Protein AF-A0A7S2LWC4-F1 (afdb_monomer_lite)

Sequence (339 aa):
HIEDRYPHASARRQMFLLQGAREAQAEMAQRGLHVHVQVDRQDMRAPLHCALAEHAALVVAEEPFCVPWVSGVEQLCRRPFRAPVWLVDCASVVPSALVPRGACHRAYAFEQATRQLHAERIAQPWEDVVLRCRDAPKFAGGELGESVDLAKTDLEALVREMEVDSAVPPVGHTVGGSSAGYARWKAWVSSGGIRGYAKRRNDALDAHGVSRMSAYLNAGMVSPMRVAREASAATGAGKAKFLSEFLTWRGLAYAYCFHFPMPGSGATLDQLPAWAKGTLCQHAGDQRTVIPRERLLAGQSGDKAWDGMQRYLVATGELHNNARMGWGKAVARWAASPQ

pLDDT: mean 92.88, std 6.29, range [63.38, 98.62]

InterPro domains:
  IPR006050 DNA photolyase, N-terminal [PS51645] (1-96)
  IPR014729 Rossmann-like alpha/beta/alpha sandwich fold [G3DSA:3.40.50.620] (1-90)
  IPR036134 Cryptochrome/DNA photolyase, FAD-binding domain-like superfamily [SSF48173] (162-334)
  IPR052219 DNA Photolyase Class-2 [PTHR10211] (4-339)

Foldseek 3Di:
DAAQDDPARAQALLQQLLLAVLQVCVVCVVLLHDDFAQDDFDPRDDPLVLVVQQVDQAAEDEDDLAPPSVVVVVVSVVDPHDHYYHYHHQLALQPLVQAPLVLLPDLVSRCVSCVVVCVVRLQDDDDDDRDPCSPPDDDPDDDSDHGDNSVPDDSSVSSVRGPGHHLQHHDPVQHHALVSLVVLQVVLVVVCLQQQLVVQLQDQVPPSNDSPNVSCSVSVRYGLSVSSNVLVVGDHDNSVVVNSCSNRVSSSSSSLSVSQPDDNVGDDCVSPDPVVVVVQVVCLPPDAQADDPVCQQCLNPVPPLLSVQNVCCSNHVDGRPNSCVVNVVVNCRHHNGPD

Radius of gyration: 21.85 Å; chains: 1; bounding box: 54×43×54 Å

Organism: NCBI:txid1333877

Secondary structure (DSSP, 8-state):
-B---STT-BHHHHHHHHHHHHHHHHHHHHTT------B--TT----HHHHHHHT-S-EEEE---STTHHHHHHHHHTSS--S-EEEE--S-SS-GGGS-GGGGG-HHHHHHHHHHHHHHHTTPPPPPPPPS-TTPPPP--S---PPP-TTTS-HHHHHHHS-SBTTS---TTS--SHHHHHHHHHHHHHTTHHHHHHHHTT-TT-TTSS---HHHHHTTSS-HHHHHHHHHH--STTHHHHHIIIIIIHHHHHHHHHHSPPPTT---GGGS-HHHHHHHHHTTTS------HHHHHTT-SS-HHHHHHHHHHHHHS---HHHHHHHHHHHTTTSSS--

Structure (mmCIF, N/CA/C/O backbone):
data_AF-A0A7S2LWC4-F1
#
_entry.id   AF-A0A7S2LWC4-F1
#
loop_
_atom_site.group_PDB
_atom_site.id
_atom_site.type_symbol
_atom_site.label_atom_id
_atom_site.label_alt_id
_atom_site.label_comp_id
_atom_site.label_asym_id
_atom_site.label_entity_id
_atom_site.label_seq_id
_atom_site.pdbx_PDB_ins_code
_atom_site.Cartn_x
_atom_site.Cartn_y
_atom_site.Cartn_z
_atom_site.occupancy
_atom_site.B_iso_or_equiv
_atom_site.auth_seq_id
_atom_site.auth_comp_id
_atom_site.auth_asym_id
_atom_site.auth_atom_id
_atom_site.pdbx_PDB_model_num
ATOM 1 N N . HIS A 1 1 ? -0.009 -4.596 -15.239 1.00 89.00 1 HIS A N 1
ATOM 2 C CA . HIS A 1 1 ? -1.455 -4.540 -15.527 1.00 89.00 1 HIS A CA 1
ATOM 3 C C . HIS A 1 1 ? -2.105 -3.680 -14.457 1.00 89.00 1 HIS A C 1
ATOM 5 O O . HIS A 1 1 ? -1.781 -3.854 -13.289 1.00 89.00 1 HIS A O 1
ATOM 11 N N . ILE A 1 2 ? -2.902 -2.692 -14.858 1.00 91.38 2 ILE A N 1
ATOM 12 C CA . ILE A 1 2 ? -3.648 -1.803 -13.967 1.00 91.38 2 ILE A CA 1
ATOM 13 C C . ILE A 1 2 ? -5.130 -2.060 -14.224 1.00 91.38 2 ILE A C 1
ATOM 15 O O . ILE A 1 2 ? -5.657 -1.649 -15.256 1.00 91.38 2 ILE A O 1
ATOM 19 N N . GLU A 1 3 ? -5.758 -2.781 -13.301 1.00 90.12 3 GLU A N 1
ATOM 20 C CA . GLU A 1 3 ? -7.176 -3.139 -13.358 1.00 90.12 3 GLU A CA 1
ATOM 21 C C . GLU A 1 3 ? -8.063 -1.979 -12.904 1.00 90.12 3 GLU A C 1
ATOM 23 O O . GLU A 1 3 ? -7.694 -1.226 -11.996 1.00 90.12 3 GLU A O 1
ATOM 28 N N . ASP A 1 4 ? -9.256 -1.862 -13.483 1.00 90.44 4 ASP A N 1
ATOM 29 C CA . ASP A 1 4 ? -10.263 -0.868 -13.100 1.00 90.44 4 ASP A CA 1
ATOM 30 C C . ASP A 1 4 ? -11.478 -1.465 -12.370 1.00 90.44 4 ASP A C 1
ATOM 32 O O . ASP A 1 4 ? -12.136 -0.754 -11.619 1.00 90.44 4 ASP A O 1
ATOM 36 N N . ARG A 1 5 ? -11.721 -2.778 -12.474 1.00 87.25 5 ARG A N 1
ATOM 37 C CA . ARG A 1 5 ? -12.869 -3.459 -11.849 1.00 87.25 5 ARG A CA 1
ATOM 38 C C . ARG A 1 5 ? -12.501 -4.216 -10.574 1.00 87.25 5 ARG A C 1
ATOM 40 O O . ARG A 1 5 ? -12.338 -5.432 -10.574 1.00 87.25 5 ARG A O 1
ATOM 47 N N . TYR A 1 6 ? -12.458 -3.506 -9.451 1.00 82.69 6 TYR A N 1
ATOM 48 C CA . TYR A 1 6 ? -12.411 -4.117 -8.117 1.00 82.69 6 TYR A CA 1
ATOM 49 C C . TYR A 1 6 ? -13.180 -3.256 -7.095 1.00 82.69 6 TYR A C 1
ATOM 51 O O . TYR A 1 6 ? -13.354 -2.059 -7.333 1.00 82.69 6 TYR A O 1
ATOM 59 N N . PRO A 1 7 ? -13.628 -3.806 -5.941 1.00 77.06 7 PRO A N 1
ATOM 60 C CA . PRO A 1 7 ? -14.621 -3.174 -5.049 1.00 77.06 7 PRO A CA 1
ATOM 61 C C . PRO A 1 7 ? -14.323 -1.749 -4.542 1.00 77.06 7 PRO A C 1
ATOM 63 O O . PRO A 1 7 ? -15.199 -1.102 -3.969 1.00 77.06 7 PRO A O 1
ATOM 66 N N . HIS A 1 8 ? -13.095 -1.255 -4.714 1.00 82.31 8 HIS A N 1
ATOM 67 C CA . HIS A 1 8 ? -12.625 0.045 -4.222 1.00 82.31 8 HIS A CA 1
ATOM 68 C C . HIS A 1 8 ? -11.833 0.826 -5.287 1.00 82.31 8 HIS A C 1
ATOM 70 O O . HIS A 1 8 ? -10.942 1.621 -4.962 1.00 82.31 8 HIS A O 1
ATOM 76 N N . ALA A 1 9 ? -12.095 0.565 -6.568 1.00 90.88 9 ALA A N 1
ATOM 77 C CA . ALA A 1 9 ? -11.471 1.293 -7.660 1.00 90.88 9 ALA A CA 1
ATOM 78 C C . ALA A 1 9 ? -12.008 2.727 -7.730 1.00 90.88 9 ALA A C 1
ATOM 80 O O . ALA A 1 9 ? -13.204 2.954 -7.874 1.00 90.88 9 ALA A O 1
ATOM 81 N N . SER A 1 10 ? -11.112 3.705 -7.595 1.00 95.75 10 SER A N 1
ATOM 82 C CA . SER A 1 10 ? -11.435 5.135 -7.621 1.00 95.75 10 SER A CA 1
ATOM 83 C C . SER A 1 10 ? -10.463 5.885 -8.514 1.00 95.75 10 SER A C 1
ATOM 85 O O . SER A 1 10 ? -9.294 5.497 -8.614 1.00 95.75 10 SER A O 1
ATOM 87 N N . ALA A 1 11 ? -10.910 7.007 -9.083 1.00 96.94 11 ALA A N 1
ATOM 88 C CA . ALA A 1 11 ? -10.062 7.885 -9.886 1.00 96.94 11 ALA A CA 1
ATOM 89 C C . ALA A 1 11 ? -8.796 8.306 -9.119 1.00 96.94 11 ALA A C 1
ATOM 91 O O . ALA A 1 11 ? -7.696 8.300 -9.672 1.00 96.94 11 ALA A O 1
ATOM 92 N N . ARG A 1 12 ? -8.922 8.571 -7.810 1.00 97.00 12 ARG A N 1
ATOM 93 C CA . ARG A 1 12 ? -7.785 8.841 -6.919 1.00 97.00 12 ARG A CA 1
ATOM 94 C C . ARG A 1 12 ? -6.733 7.744 -6.932 1.00 97.00 12 ARG A C 1
ATOM 96 O O . ARG A 1 12 ? -5.551 8.037 -7.109 1.00 97.00 12 ARG A O 1
ATOM 103 N N . ARG A 1 13 ? -7.149 6.497 -6.691 1.00 95.62 13 ARG A N 1
ATOM 104 C CA . ARG A 1 13 ? -6.216 5.370 -6.615 1.00 95.62 13 ARG A CA 1
ATOM 105 C C . ARG A 1 13 ? -5.587 5.101 -7.978 1.00 95.62 13 ARG A C 1
ATOM 107 O O . ARG A 1 13 ? -4.379 4.893 -8.027 1.00 95.62 13 ARG A O 1
ATOM 114 N N . GLN A 1 14 ? -6.367 5.161 -9.057 1.00 96.69 14 GLN A N 1
ATOM 115 C CA . GLN A 1 14 ? -5.839 4.903 -10.396 1.00 96.69 14 GLN A CA 1
ATOM 116 C C . GLN A 1 14 ? -4.840 5.955 -10.845 1.00 96.69 14 GLN A C 1
ATOM 118 O O . GLN A 1 14 ? -3.775 5.594 -11.330 1.00 96.69 14 GLN A O 1
ATOM 123 N N . MET A 1 15 ? -5.116 7.237 -10.599 1.00 97.94 15 MET A N 1
ATOM 124 C CA . MET A 1 15 ? -4.148 8.291 -10.892 1.00 97.94 15 MET A CA 1
ATOM 125 C C . MET A 1 15 ? -2.827 8.054 -10.149 1.00 97.94 15 MET A C 1
ATOM 127 O O . MET A 1 15 ? -1.761 8.091 -10.759 1.00 97.94 15 MET A O 1
ATOM 131 N N . PHE A 1 16 ? -2.888 7.743 -8.849 1.00 97.94 16 PHE A N 1
ATOM 132 C CA . PHE A 1 16 ? -1.694 7.463 -8.049 1.00 97.94 16 PHE A CA 1
ATOM 133 C C . PHE A 1 16 ? -0.904 6.258 -8.594 1.00 97.94 16 PHE A C 1
ATOM 135 O O . PHE A 1 16 ? 0.317 6.332 -8.726 1.00 97.94 16 PHE A O 1
ATOM 142 N N . LEU A 1 17 ? -1.583 5.167 -8.965 1.00 97.25 17 LEU A N 1
ATOM 143 C CA . LEU A 1 17 ? -0.941 3.987 -9.553 1.00 97.25 17 LEU A CA 1
ATOM 144 C C . LEU A 1 17 ? -0.354 4.250 -10.940 1.00 97.25 17 LEU A C 1
ATOM 146 O O . LEU A 1 17 ? 0.769 3.830 -11.198 1.00 97.25 17 LEU A O 1
ATOM 150 N N . LEU A 1 18 ? -1.068 4.961 -11.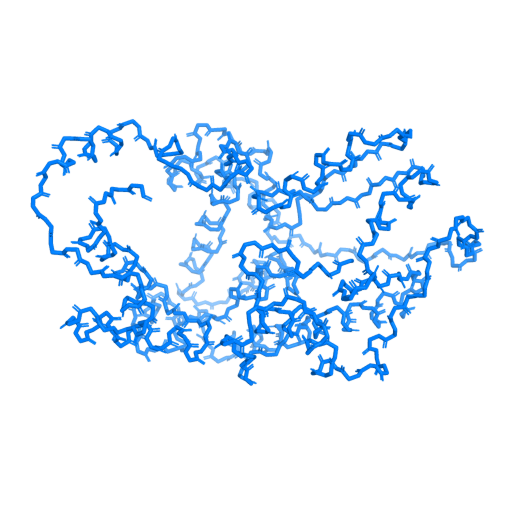814 1.00 98.06 18 LEU A N 1
ATOM 151 C CA . LEU A 1 18 ? -0.609 5.303 -13.161 1.00 98.06 18 LEU A CA 1
ATOM 152 C C . LEU A 1 18 ? 0.623 6.210 -13.133 1.00 98.06 18 LEU A C 1
ATOM 154 O O . LEU A 1 18 ? 1.554 6.003 -13.908 1.00 98.06 18 LEU A O 1
ATOM 158 N N . GLN A 1 19 ? 0.667 7.168 -12.204 1.00 98.31 19 GLN A N 1
ATOM 159 C CA . GLN A 1 19 ? 1.852 7.995 -11.966 1.00 98.31 19 GLN A CA 1
ATOM 160 C C . GLN A 1 19 ? 3.058 7.135 -11.562 1.00 98.31 19 GLN A C 1
ATOM 162 O O . GLN A 1 19 ? 4.139 7.291 -12.127 1.00 98.31 19 GLN A O 1
ATOM 167 N N . GLY A 1 20 ? 2.870 6.171 -10.652 1.00 98.06 20 GLY A N 1
ATOM 168 C CA . GLY A 1 20 ? 3.941 5.238 -10.286 1.00 98.06 20 GLY A CA 1
ATOM 169 C C . GLY A 1 20 ? 4.358 4.306 -11.418 1.00 98.06 20 GLY A C 1
ATOM 170 O O . GLY A 1 20 ? 5.548 4.109 -11.644 1.00 98.06 20 GLY A O 1
ATOM 171 N N . ALA A 1 21 ? 3.393 3.771 -12.163 1.00 97.75 21 ALA A N 1
ATOM 172 C CA . ALA A 1 21 ? 3.650 2.890 -13.292 1.00 97.75 21 ALA A CA 1
ATOM 173 C C . ALA A 1 21 ? 4.393 3.604 -14.428 1.00 97.75 21 ALA A C 1
ATOM 175 O O . ALA A 1 21 ? 5.224 2.983 -15.082 1.00 97.75 21 ALA A O 1
ATOM 176 N N . ARG A 1 22 ? 4.147 4.905 -14.637 1.00 98.00 22 ARG A N 1
ATOM 177 C CA . ARG A 1 22 ? 4.893 5.732 -15.595 1.00 98.00 22 ARG A CA 1
ATOM 178 C C . ARG A 1 22 ? 6.378 5.794 -15.241 1.00 98.00 22 ARG A C 1
ATOM 180 O O . ARG A 1 22 ? 7.212 5.576 -16.116 1.00 98.00 22 ARG A O 1
ATOM 187 N N . GLU A 1 23 ? 6.706 6.073 -13.978 1.00 97.12 23 GLU A N 1
ATOM 188 C CA . GLU A 1 23 ? 8.102 6.066 -13.517 1.00 97.12 23 GLU A CA 1
ATOM 189 C C . GLU A 1 23 ? 8.709 4.662 -13.641 1.00 97.12 23 GLU A C 1
ATOM 191 O O . GLU A 1 23 ? 9.780 4.509 -14.223 1.00 97.12 23 GLU A O 1
ATOM 196 N N . ALA A 1 24 ? 7.993 3.625 -13.193 1.00 96.12 24 ALA A N 1
ATOM 197 C CA . ALA A 1 24 ? 8.468 2.244 -13.264 1.00 96.12 24 ALA A CA 1
ATOM 198 C C . ALA A 1 24 ? 8.724 1.776 -14.709 1.00 96.12 24 ALA A C 1
ATOM 200 O O . ALA A 1 24 ? 9.745 1.143 -14.971 1.00 96.12 24 ALA A O 1
ATOM 201 N N . GLN A 1 25 ? 7.842 2.116 -15.658 1.00 96.38 25 GLN A N 1
ATOM 202 C CA . GLN A 1 25 ? 8.017 1.801 -17.080 1.00 96.38 25 GLN A CA 1
ATOM 203 C C . GLN A 1 25 ? 9.305 2.429 -17.623 1.00 96.38 25 GLN A C 1
ATOM 205 O O . GLN A 1 25 ? 10.083 1.747 -18.291 1.00 96.38 25 GLN A O 1
ATOM 210 N N . ALA A 1 26 ? 9.555 3.703 -17.308 1.00 95.19 26 ALA A N 1
ATOM 211 C CA . ALA A 1 26 ? 10.760 4.403 -17.737 1.00 95.19 26 ALA A CA 1
ATOM 212 C C . ALA A 1 26 ? 12.032 3.820 -17.094 1.00 95.19 26 ALA A C 1
ATOM 214 O O . ALA A 1 26 ? 13.005 3.555 -17.800 1.00 95.19 26 ALA A O 1
ATOM 215 N N . GLU A 1 27 ? 12.025 3.575 -15.780 1.00 93.75 27 GLU A N 1
ATOM 216 C CA . GLU A 1 27 ? 13.166 3.009 -15.049 1.00 93.75 27 GLU A CA 1
ATOM 217 C C . GLU A 1 27 ? 13.515 1.599 -15.542 1.00 93.75 27 GLU A C 1
ATOM 219 O O . GLU A 1 27 ? 14.677 1.296 -15.806 1.00 93.75 27 GLU A O 1
ATOM 224 N N . MET A 1 28 ? 12.520 0.731 -15.733 1.00 91.94 28 MET A N 1
ATOM 225 C CA . MET A 1 28 ? 12.737 -0.618 -16.255 1.00 91.94 28 MET A CA 1
ATOM 226 C C . MET A 1 28 ? 13.255 -0.597 -17.701 1.00 91.94 28 MET A C 1
ATOM 228 O O . MET A 1 28 ? 14.192 -1.334 -18.020 1.00 91.94 28 MET A O 1
ATOM 232 N N . ALA A 1 29 ? 12.723 0.281 -18.559 1.00 89.75 29 ALA A N 1
ATOM 233 C CA . ALA A 1 29 ? 13.203 0.437 -19.931 1.00 89.75 29 ALA A CA 1
ATOM 234 C C . ALA A 1 29 ? 14.668 0.911 -19.986 1.00 89.75 29 ALA A C 1
ATOM 236 O O . ALA A 1 29 ? 15.455 0.375 -20.765 1.00 89.75 29 ALA A O 1
ATOM 237 N N . GLN A 1 30 ? 15.076 1.845 -19.116 1.00 90.38 30 GLN A N 1
ATOM 238 C CA . GLN A 1 30 ? 16.478 2.281 -18.993 1.00 90.38 30 GLN A CA 1
ATOM 239 C C . GLN A 1 30 ? 17.422 1.144 -18.581 1.00 90.38 30 GLN A C 1
ATOM 241 O O . GLN A 1 30 ? 18.602 1.153 -18.930 1.00 90.38 30 GLN A O 1
ATOM 246 N N . ARG A 1 31 ? 16.905 0.143 -17.864 1.00 87.75 31 ARG A N 1
ATOM 247 C CA . ARG A 1 31 ? 17.654 -1.062 -17.484 1.00 87.75 31 ARG A CA 1
ATOM 248 C C . ARG A 1 31 ? 17.695 -2.113 -18.592 1.00 87.75 31 ARG A C 1
ATOM 250 O O . ARG A 1 31 ? 18.363 -3.124 -18.420 1.00 87.75 31 ARG A O 1
ATOM 257 N N . GLY A 1 32 ? 17.036 -1.875 -19.726 1.00 86.31 32 GLY A N 1
ATOM 258 C CA . GLY A 1 32 ? 16.947 -2.821 -20.838 1.00 86.31 32 GLY A CA 1
ATOM 259 C C . GLY A 1 32 ? 15.893 -3.911 -20.632 1.00 86.31 32 GLY A C 1
ATOM 260 O O . GLY A 1 32 ? 15.954 -4.937 -21.300 1.00 86.31 32 GLY A O 1
ATOM 261 N N . LEU A 1 33 ? 14.942 -3.718 -19.711 1.00 87.75 33 LEU A N 1
ATOM 262 C CA . LEU A 1 33 ? 13.809 -4.627 -19.542 1.00 87.75 33 LEU A CA 1
ATOM 263 C C . LEU A 1 33 ? 12.684 -4.260 -20.511 1.00 87.75 33 LEU A C 1
ATOM 265 O O . LEU A 1 33 ? 12.338 -3.090 -20.682 1.00 87.75 33 LEU A O 1
ATOM 269 N N . HIS A 1 34 ? 12.064 -5.278 -21.102 1.00 86.94 34 HIS A N 1
ATOM 270 C CA . HIS A 1 34 ? 10.825 -5.107 -21.849 1.00 86.94 34 HIS A CA 1
ATOM 271 C C . HIS A 1 34 ? 9.650 -5.026 -20.877 1.00 86.94 34 HIS A C 1
ATOM 273 O O . HIS A 1 34 ? 9.383 -5.970 -20.137 1.00 86.94 34 HIS A O 1
ATOM 279 N N . VAL A 1 35 ? 8.940 -3.899 -20.896 1.00 89.56 35 VAL A N 1
ATOM 280 C CA . VAL A 1 35 ? 7.764 -3.670 -20.055 1.00 89.56 35 VAL A CA 1
ATOM 281 C C . VAL A 1 35 ? 6.539 -3.593 -20.942 1.00 89.56 35 VAL A C 1
ATOM 283 O O . VAL A 1 35 ? 6.460 -2.727 -21.811 1.00 89.56 35 VAL A O 1
ATOM 286 N N . HIS A 1 36 ? 5.574 -4.471 -20.692 1.00 91.12 36 HIS A N 1
ATOM 287 C CA . HIS A 1 36 ? 4.254 -4.374 -21.293 1.00 91.12 36 HIS A CA 1
ATOM 288 C C . HIS A 1 36 ? 3.277 -3.797 -20.267 1.00 91.12 36 HIS A C 1
ATOM 290 O O . HIS A 1 36 ? 3.089 -4.354 -19.182 1.00 91.12 36 HIS A O 1
ATOM 296 N N . VAL A 1 37 ? 2.647 -2.675 -20.605 1.00 93.50 37 VAL A N 1
ATOM 297 C CA . VAL A 1 37 ? 1.671 -2.004 -19.747 1.00 93.50 37 VAL A CA 1
ATOM 298 C C . VAL A 1 37 ? 0.282 -2.160 -20.343 1.00 93.50 37 VAL A C 1
ATOM 300 O O . VAL A 1 37 ? -0.046 -1.554 -21.356 1.00 93.50 37 VAL A O 1
ATOM 303 N N . GLN A 1 38 ? -0.553 -2.921 -19.645 1.00 92.25 38 GLN A N 1
ATOM 304 C CA . GLN A 1 38 ? -1.993 -2.941 -19.862 1.00 92.25 38 GLN A CA 1
ATOM 305 C C . GLN A 1 38 ? -2.688 -2.072 -18.815 1.00 92.25 38 GLN A C 1
ATOM 307 O O . GLN A 1 38 ? -2.415 -2.215 -17.616 1.00 92.25 38 GLN A O 1
ATOM 312 N N . VAL A 1 39 ? -3.611 -1.231 -19.278 1.00 94.25 39 VAL A N 1
ATOM 313 C CA . VAL A 1 39 ? -4.544 -0.462 -18.450 1.00 94.25 39 VAL A CA 1
ATOM 314 C C . VAL A 1 39 ? -5.957 -0.808 -18.887 1.00 94.25 39 VAL A C 1
ATOM 316 O O . VAL A 1 39 ? -6.303 -0.591 -20.054 1.00 94.25 39 VAL A O 1
ATOM 319 N N . ASP A 1 40 ? -6.738 -1.346 -17.957 1.00 93.62 40 ASP A N 1
ATOM 320 C CA . ASP A 1 40 ? -8.116 -1.743 -18.212 1.00 93.62 40 ASP A CA 1
ATOM 321 C C . ASP A 1 40 ? -8.990 -0.525 -18.496 1.00 93.62 40 ASP A C 1
ATOM 323 O O . ASP A 1 40 ? -8.985 0.446 -17.742 1.00 93.62 40 ASP A O 1
ATOM 327 N N . ARG A 1 41 ? -9.711 -0.587 -19.617 1.00 92.12 41 ARG A N 1
ATOM 328 C CA . ARG A 1 41 ? -10.677 0.419 -20.079 1.00 92.12 41 ARG A CA 1
ATOM 329 C C . ARG A 1 41 ? -11.511 -0.160 -21.217 1.00 92.12 41 ARG A C 1
ATOM 331 O O . ARG A 1 41 ? -10.983 -0.940 -22.004 1.00 92.12 41 ARG A O 1
ATOM 338 N N . GLN A 1 42 ? -12.779 0.229 -21.331 1.00 87.50 42 GLN A N 1
ATOM 339 C CA . GLN A 1 42 ? -13.667 -0.152 -22.450 1.00 87.50 42 GLN A CA 1
ATOM 340 C C . GLN A 1 42 ? -13.660 -1.656 -22.799 1.00 87.50 42 GLN A C 1
ATOM 342 O O . GLN A 1 42 ? -14.247 -2.423 -22.054 1.00 87.50 42 GLN A O 1
ATOM 347 N N . ASP A 1 43 ? -13.002 -2.108 -23.867 1.00 85.69 43 ASP A N 1
ATOM 348 C CA . ASP A 1 43 ? -12.901 -3.540 -24.212 1.00 85.69 43 ASP A CA 1
ATOM 349 C C . ASP A 1 43 ? -11.500 -4.132 -23.939 1.00 85.69 43 ASP A C 1
ATOM 351 O O . ASP A 1 43 ? -11.261 -5.330 -24.085 1.00 85.69 43 ASP A O 1
ATOM 355 N N . MET A 1 44 ? -10.564 -3.316 -23.449 1.00 87.94 44 MET A N 1
ATOM 356 C CA . MET A 1 44 ? -9.160 -3.664 -23.208 1.00 87.94 44 MET A CA 1
ATOM 357 C C . MET A 1 44 ? -8.940 -4.282 -21.817 1.00 87.94 44 MET A C 1
ATOM 359 O O . MET A 1 44 ? -8.207 -3.722 -21.008 1.00 87.94 44 MET A O 1
ATOM 363 N N . ARG A 1 45 ? -9.590 -5.417 -21.515 1.00 88.50 45 ARG A N 1
ATOM 364 C CA . ARG A 1 45 ? -9.534 -6.076 -20.182 1.00 88.50 45 ARG A CA 1
ATOM 365 C C . ARG A 1 45 ? -9.116 -7.546 -20.187 1.00 88.50 45 ARG A C 1
ATOM 367 O O . ARG A 1 45 ? -9.298 -8.255 -19.199 1.00 88.50 45 ARG A O 1
ATOM 374 N N . ALA A 1 46 ? -8.585 -8.041 -21.301 1.00 84.69 46 ALA A N 1
ATOM 375 C CA . ALA A 1 46 ? -8.093 -9.414 -21.359 1.00 84.69 46 ALA A CA 1
ATOM 376 C C . ALA A 1 46 ? -6.968 -9.615 -20.320 1.00 84.69 46 ALA A C 1
ATOM 378 O O . ALA A 1 46 ? -6.111 -8.745 -20.202 1.00 84.69 46 ALA A O 1
ATOM 379 N N . PRO A 1 47 ? -6.927 -10.722 -19.556 1.00 82.62 47 PRO A N 1
ATOM 380 C CA . PRO A 1 47 ? -5.896 -10.945 -18.544 1.00 82.62 47 PRO A CA 1
ATOM 381 C C . PRO A 1 47 ? -4.569 -11.333 -19.212 1.00 82.62 47 PRO A C 1
ATOM 383 O O . PRO A 1 47 ? -4.166 -12.494 -19.212 1.00 82.62 47 PRO A O 1
ATOM 386 N N . LEU A 1 48 ? -3.879 -10.356 -19.800 1.00 84.81 48 LEU A N 1
ATOM 387 C CA . LEU A 1 48 ? -2.686 -10.555 -20.623 1.00 84.81 48 LEU A CA 1
ATOM 388 C C . LEU A 1 48 ? -1.577 -11.336 -19.915 1.00 84.81 48 LEU A C 1
ATOM 390 O O . LEU A 1 48 ? -0.866 -12.132 -20.525 1.00 84.81 48 LEU A O 1
ATOM 394 N N . HIS A 1 49 ? -1.445 -11.125 -18.608 1.00 86.50 49 HIS A N 1
ATOM 395 C CA . HIS A 1 49 ? -0.479 -11.832 -17.777 1.00 86.50 49 HIS A CA 1
ATOM 396 C C . HIS A 1 49 ? -0.685 -13.360 -17.809 1.00 86.50 49 HIS A C 1
ATOM 398 O O . HIS A 1 49 ? 0.291 -14.096 -17.693 1.00 86.50 49 HIS A O 1
ATOM 404 N N . CYS A 1 50 ? 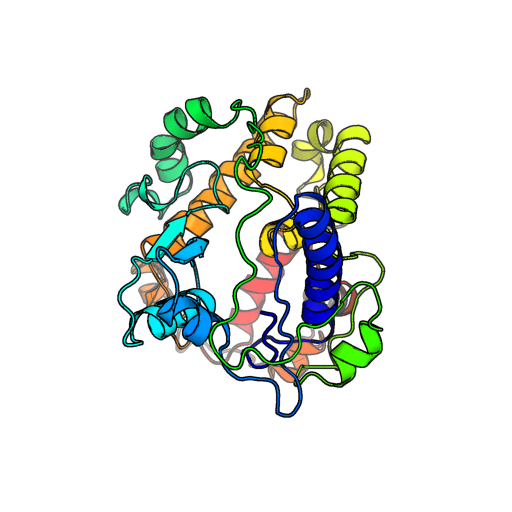-1.916 -13.846 -18.026 1.00 86.38 50 CYS A N 1
ATOM 405 C CA . CYS A 1 50 ? -2.196 -15.271 -18.218 1.00 86.38 50 CYS A CA 1
ATOM 406 C C . CYS A 1 50 ? -1.641 -15.777 -19.556 1.00 86.38 50 CYS A C 1
ATOM 408 O O . CYS A 1 50 ? -0.982 -16.810 -19.577 1.00 86.38 50 CYS A O 1
ATOM 410 N N . ALA A 1 51 ? -1.843 -15.033 -20.649 1.00 85.00 51 ALA A N 1
ATOM 411 C CA . ALA A 1 51 ? -1.295 -15.393 -21.960 1.00 85.00 51 ALA A CA 1
ATOM 412 C C . ALA A 1 51 ? 0.244 -15.393 -21.944 1.00 85.00 51 ALA A C 1
ATOM 414 O O . ALA A 1 51 ? 0.881 -16.303 -22.463 1.00 85.00 51 ALA A O 1
ATOM 415 N N . LEU A 1 52 ? 0.863 -14.417 -21.271 1.00 88.50 52 LEU A N 1
ATOM 416 C CA . LEU A 1 52 ? 2.316 -14.392 -21.074 1.00 88.50 52 LEU A CA 1
ATOM 417 C C . LEU A 1 52 ? 2.822 -15.612 -20.289 1.00 88.50 52 LEU A C 1
ATOM 419 O O . LEU A 1 52 ? 3.881 -16.151 -20.612 1.00 88.50 52 LEU A O 1
ATOM 423 N N . ALA A 1 53 ? 2.072 -16.067 -19.281 1.00 90.81 53 ALA A N 1
ATOM 424 C CA . ALA A 1 53 ? 2.449 -17.218 -18.463 1.00 90.81 53 ALA A CA 1
ATOM 425 C C . ALA A 1 53 ? 2.483 -18.541 -19.252 1.00 90.81 53 ALA A C 1
ATOM 427 O O . ALA A 1 53 ? 3.296 -19.409 -18.937 1.00 90.81 53 ALA A O 1
ATOM 428 N N . GLU A 1 54 ? 1.673 -18.684 -20.308 1.00 89.44 54 GLU A N 1
ATOM 429 C CA . GLU A 1 54 ? 1.681 -19.862 -21.195 1.00 89.44 54 GLU A CA 1
ATOM 430 C C . GLU A 1 54 ? 3.012 -20.045 -21.934 1.00 89.44 54 GLU A C 1
ATOM 432 O O . GLU A 1 54 ? 3.414 -21.171 -22.229 1.00 89.44 54 GLU A O 1
ATOM 437 N N . HIS A 1 55 ? 3.725 -18.946 -22.178 1.00 89.25 55 HIS A N 1
ATOM 438 C CA . HIS A 1 55 ? 5.018 -18.941 -22.859 1.00 89.25 55 HIS A CA 1
ATOM 439 C C . HIS A 1 55 ? 6.210 -18.741 -21.913 1.00 89.25 55 HIS A C 1
ATOM 441 O O . HIS A 1 55 ? 7.359 -18.709 -22.362 1.00 89.25 55 HIS A O 1
ATOM 447 N N . ALA A 1 56 ? 5.963 -18.580 -20.614 1.00 91.50 56 ALA A N 1
ATOM 448 C CA . ALA A 1 56 ? 7.009 -18.333 -19.637 1.00 91.50 56 ALA A CA 1
ATOM 449 C C . ALA A 1 56 ? 7.738 -19.631 -19.250 1.00 91.50 56 ALA A C 1
ATOM 451 O O . ALA A 1 56 ? 7.141 -20.698 -19.131 1.00 91.50 56 ALA A O 1
ATOM 452 N N . ALA A 1 57 ? 9.042 -19.534 -18.980 1.00 93.44 57 ALA A N 1
ATOM 453 C CA . ALA A 1 57 ? 9.789 -20.606 -18.310 1.00 93.44 57 ALA A CA 1
ATOM 454 C C . ALA A 1 57 ? 9.641 -20.548 -16.778 1.00 93.44 57 ALA A C 1
ATOM 456 O O . ALA A 1 57 ? 9.840 -21.548 -16.095 1.00 93.44 57 ALA A O 1
ATOM 457 N N . LEU A 1 58 ? 9.314 -19.369 -16.245 1.00 95.62 58 LEU A N 1
ATOM 458 C CA . LEU A 1 58 ? 9.095 -19.074 -14.833 1.00 95.62 58 LEU A CA 1
ATOM 459 C C . LEU A 1 58 ? 8.236 -17.811 -14.748 1.00 95.62 58 LEU A C 1
ATOM 461 O O . LEU A 1 58 ? 8.516 -16.830 -15.438 1.00 95.62 58 LEU A O 1
ATOM 465 N N . VAL A 1 59 ? 7.236 -17.819 -13.875 1.00 96.31 59 VAL A N 1
ATOM 466 C CA . VAL A 1 59 ? 6.499 -16.616 -13.486 1.00 96.31 59 VAL A CA 1
ATOM 467 C C . VAL A 1 59 ? 6.955 -16.213 -12.091 1.00 96.31 59 VAL A C 1
ATOM 469 O O . VAL A 1 59 ? 6.930 -17.027 -11.173 1.00 96.31 59 VAL A O 1
ATOM 472 N N . VAL A 1 60 ? 7.363 -14.957 -11.922 1.00 96.75 60 VAL A N 1
ATOM 473 C CA . VAL A 1 60 ? 7.677 -14.379 -10.610 1.00 96.75 60 VAL A CA 1
ATOM 474 C C . VAL A 1 60 ? 6.655 -13.292 -10.312 1.00 96.75 60 VAL A C 1
ATOM 476 O O . VAL A 1 60 ? 6.447 -12.404 -11.138 1.00 96.75 60 VAL A O 1
ATOM 479 N N . ALA A 1 61 ? 6.023 -13.363 -9.146 1.00 95.19 61 ALA A N 1
ATOM 480 C CA . ALA A 1 61 ? 5.074 -12.366 -8.669 1.00 95.19 61 ALA A CA 1
ATOM 481 C C . ALA A 1 61 ? 5.364 -12.001 -7.207 1.00 95.19 61 ALA A C 1
ATOM 483 O O . ALA A 1 61 ? 6.038 -12.738 -6.486 1.00 95.19 61 ALA A O 1
ATOM 484 N N . GLU A 1 62 ? 4.861 -10.850 -6.766 1.00 94.69 62 GLU A N 1
ATOM 485 C CA . GLU A 1 62 ? 4.898 -10.516 -5.342 1.00 94.69 62 GLU A CA 1
ATOM 486 C C . GLU A 1 62 ? 3.944 -11.415 -4.549 1.00 94.69 62 GLU A C 1
ATOM 488 O O . GLU A 1 62 ? 2.889 -11.810 -5.048 1.00 94.69 62 GLU A O 1
ATOM 493 N N . GLU A 1 63 ? 4.310 -11.715 -3.303 1.00 96.06 63 GLU A N 1
ATOM 494 C CA . GLU A 1 63 ? 3.461 -12.436 -2.355 1.00 96.06 63 GLU A CA 1
ATOM 495 C C . GLU A 1 63 ? 2.125 -11.690 -2.162 1.00 96.06 63 GLU A C 1
ATOM 497 O O . GLU A 1 63 ? 2.110 -10.549 -1.679 1.00 96.06 63 GLU A O 1
ATOM 502 N N . PRO A 1 64 ? 0.981 -12.295 -2.529 1.00 93.38 64 PRO A N 1
ATOM 503 C CA . PRO A 1 64 ? -0.308 -11.654 -2.373 1.00 93.38 64 PRO A CA 1
ATOM 504 C C . PRO A 1 64 ? -0.811 -11.849 -0.939 1.00 93.38 64 PRO A C 1
ATOM 506 O O . PRO A 1 64 ? -1.146 -12.949 -0.517 1.00 93.38 64 PRO A O 1
ATOM 509 N N . PHE A 1 65 ? -0.918 -10.768 -0.171 1.00 92.56 65 PHE A N 1
ATOM 510 C CA . PHE A 1 65 ? -1.339 -10.870 1.234 1.00 92.56 65 PHE A CA 1
ATOM 511 C C . PHE A 1 65 ? -2.849 -10.780 1.447 1.00 92.56 65 PHE A C 1
ATOM 513 O O . PHE A 1 65 ? -3.362 -11.245 2.458 1.00 92.56 65 PHE A O 1
ATOM 520 N N . CYS A 1 66 ? -3.586 -10.144 0.542 1.00 90.00 66 CYS A N 1
ATOM 521 C CA . CYS A 1 66 ? -5.020 -9.931 0.706 1.00 90.00 66 CYS A CA 1
ATOM 522 C C . CYS A 1 66 ? -5.759 -9.989 -0.627 1.00 90.00 66 CYS A C 1
ATOM 524 O O . CYS A 1 66 ? -5.157 -9.916 -1.700 1.00 90.00 66 CYS A O 1
ATOM 526 N N . VAL A 1 67 ? -7.083 -10.107 -0.558 1.00 87.75 67 VAL A N 1
ATOM 527 C CA . VAL A 1 67 ? -7.941 -9.972 -1.738 1.00 87.75 67 VAL A CA 1
ATOM 528 C C . VAL A 1 67 ? -7.964 -8.505 -2.203 1.00 87.75 67 VAL A C 1
ATOM 530 O O . VAL A 1 67 ? -7.895 -7.599 -1.366 1.00 87.75 67 VAL A O 1
ATOM 533 N N . PRO A 1 68 ? -8.031 -8.242 -3.520 1.00 86.88 68 PRO A N 1
ATOM 534 C CA . PRO A 1 68 ? -8.209 -9.216 -4.604 1.00 86.88 68 PRO A CA 1
ATOM 535 C C . PRO A 1 68 ? -6.916 -9.908 -5.076 1.00 86.88 68 PRO A C 1
ATOM 537 O O . PRO A 1 68 ? -6.997 -10.847 -5.859 1.00 86.88 68 PRO A O 1
ATOM 540 N N . TRP A 1 69 ? -5.734 -9.507 -4.597 1.00 88.94 69 TRP A N 1
ATOM 541 C CA . TRP A 1 69 ? -4.440 -9.985 -5.115 1.00 88.94 69 TRP A CA 1
ATOM 542 C C . TRP A 1 69 ? -4.243 -11.495 -4.958 1.00 88.94 69 TRP A C 1
ATOM 544 O O . TRP A 1 69 ? -3.765 -12.146 -5.884 1.00 88.94 69 TRP A O 1
ATOM 554 N N . VAL A 1 70 ? -4.675 -12.062 -3.823 1.00 90.38 70 VAL A N 1
ATOM 555 C CA . VAL A 1 70 ? -4.661 -13.523 -3.599 1.00 90.38 70 VAL A CA 1
ATOM 556 C C . VAL A 1 70 ? -5.490 -14.222 -4.670 1.00 90.38 70 VAL A C 1
ATOM 558 O O . VAL A 1 70 ? -5.019 -15.152 -5.319 1.00 90.38 70 VAL A O 1
ATOM 561 N N . SER A 1 71 ? -6.700 -13.719 -4.921 1.00 88.81 71 SER A N 1
ATOM 562 C CA . SER A 1 71 ? -7.591 -14.266 -5.941 1.00 88.81 71 SER A CA 1
ATOM 563 C C . SER A 1 71 ? -7.013 -14.133 -7.350 1.00 88.81 71 SER A C 1
ATOM 565 O O . SER A 1 71 ? -7.203 -15.043 -8.148 1.00 88.81 71 SER A O 1
ATOM 567 N N . GLY A 1 72 ? -6.281 -13.058 -7.654 1.00 89.19 72 GLY A N 1
ATOM 568 C CA . GLY A 1 72 ? -5.591 -12.893 -8.937 1.00 89.19 72 GLY A CA 1
ATOM 569 C C . GLY A 1 72 ? -4.534 -13.977 -9.178 1.00 89.19 72 GLY A C 1
ATOM 570 O O . GLY A 1 72 ? -4.532 -14.620 -10.227 1.00 89.19 72 GLY A O 1
ATOM 571 N N . VAL A 1 73 ? -3.688 -14.255 -8.180 1.00 91.88 73 VAL A N 1
ATOM 572 C CA . VAL A 1 73 ? -2.685 -15.331 -8.271 1.00 91.88 73 VAL A CA 1
ATOM 573 C C . VAL A 1 73 ? -3.344 -16.711 -8.333 1.00 91.88 73 VAL A C 1
ATOM 575 O O . VAL A 1 73 ? -2.942 -17.543 -9.142 1.00 91.88 73 VAL A O 1
ATOM 578 N N . GLU A 1 74 ? -4.395 -16.964 -7.548 1.00 90.94 74 GLU A N 1
ATOM 579 C CA . GLU A 1 74 ? -5.157 -18.217 -7.643 1.00 90.94 74 GLU A CA 1
ATOM 580 C C . GLU A 1 74 ? -5.787 -18.416 -9.028 1.00 90.94 74 GLU A C 1
ATOM 582 O O . GLU A 1 74 ? -5.776 -19.526 -9.561 1.00 90.94 74 GLU A O 1
ATOM 587 N N . GLN A 1 75 ? -6.349 -17.356 -9.615 1.00 90.31 75 GLN A N 1
ATOM 588 C CA . GLN A 1 75 ? -6.933 -17.395 -10.955 1.00 90.31 75 GLN A CA 1
ATOM 589 C C . GLN A 1 75 ? -5.880 -17.687 -12.016 1.00 90.31 75 GLN A C 1
ATOM 591 O O . GLN A 1 75 ? -6.149 -18.498 -12.903 1.00 90.31 75 GLN A O 1
ATOM 596 N N . LEU A 1 76 ? -4.695 -17.079 -11.905 1.00 92.12 76 LEU A N 1
ATOM 597 C CA . LEU A 1 76 ? -3.553 -17.411 -12.746 1.00 92.12 76 LEU A CA 1
ATOM 598 C C . LEU A 1 76 ? -3.230 -18.903 -12.611 1.00 92.12 76 LEU A C 1
ATOM 600 O O . LEU A 1 76 ? -3.331 -19.623 -13.594 1.00 92.12 76 LEU A O 1
ATOM 604 N N . CYS A 1 77 ? -2.954 -19.401 -11.404 1.00 92.56 77 CYS A N 1
ATOM 605 C CA . CYS A 1 77 ? -2.556 -20.796 -11.163 1.00 92.56 77 CYS A CA 1
ATOM 606 C C . CYS A 1 77 ? -3.596 -21.854 -11.585 1.00 92.56 77 CYS A C 1
ATOM 608 O O . CYS A 1 77 ? -3.248 -23.024 -11.726 1.00 92.56 77 CYS A O 1
ATOM 610 N N . ARG A 1 78 ? -4.868 -21.482 -11.788 1.00 92.56 78 ARG A N 1
ATOM 611 C CA . ARG A 1 78 ? -5.910 -22.377 -12.332 1.00 92.56 78 ARG A CA 1
ATOM 612 C C . ARG A 1 78 ? -5.856 -22.523 -13.859 1.00 92.56 78 ARG A C 1
ATOM 614 O O . ARG A 1 78 ? -6.554 -23.378 -14.403 1.00 92.56 78 ARG A O 1
ATOM 621 N N . ARG A 1 79 ? -5.085 -21.691 -14.565 1.00 90.38 79 ARG A N 1
ATOM 622 C CA . ARG A 1 79 ? -4.937 -21.738 -16.029 1.00 90.38 79 ARG A CA 1
ATOM 623 C C . ARG A 1 79 ? -4.022 -22.894 -16.460 1.00 90.38 79 ARG A C 1
ATOM 625 O O . ARG A 1 79 ? -3.107 -23.258 -15.724 1.00 90.38 79 ARG A O 1
ATOM 632 N N . PRO A 1 80 ? -4.223 -23.460 -17.662 1.00 89.50 80 PRO A N 1
ATOM 633 C CA . PRO A 1 80 ? -3.423 -24.578 -18.152 1.00 89.50 80 PRO A CA 1
ATOM 634 C C . PRO A 1 80 ? -2.073 -24.109 -18.731 1.00 89.50 80 PRO A C 1
ATOM 636 O O . PRO A 1 80 ? -1.878 -24.123 -19.942 1.00 89.50 80 PRO A O 1
ATOM 639 N N . PHE A 1 81 ? -1.117 -23.727 -17.879 1.00 92.56 81 PHE A N 1
ATOM 640 C CA . PHE A 1 81 ? 0.280 -23.488 -18.278 1.00 92.56 81 PHE A CA 1
ATOM 641 C C . PHE A 1 81 ? 1.261 -24.312 -17.433 1.00 92.56 81 PHE A C 1
ATOM 643 O O . PHE A 1 81 ? 0.910 -24.832 -16.376 1.00 92.56 81 PHE A O 1
ATOM 650 N N . ARG A 1 82 ? 2.494 -24.490 -17.928 1.00 92.06 82 ARG A N 1
ATOM 651 C CA . ARG A 1 82 ? 3.505 -25.369 -17.301 1.00 92.06 82 ARG A CA 1
ATOM 652 C C . ARG A 1 82 ? 4.509 -24.644 -16.406 1.00 92.06 82 ARG A C 1
ATOM 654 O O . ARG A 1 82 ? 5.179 -25.301 -15.613 1.00 92.06 82 ARG A O 1
ATOM 661 N N . ALA A 1 83 ? 4.667 -23.335 -16.575 1.00 95.50 83 ALA A N 1
ATOM 662 C CA . ALA A 1 83 ? 5.671 -22.561 -15.857 1.00 95.50 83 ALA A CA 1
ATOM 663 C C . ALA A 1 83 ? 5.448 -22.640 -14.333 1.00 95.50 83 ALA A C 1
ATOM 665 O O . ALA A 1 83 ? 4.315 -22.472 -13.879 1.00 95.50 83 ALA A O 1
ATOM 666 N N . PRO A 1 84 ? 6.496 -22.850 -13.518 1.00 96.44 84 PRO A N 1
ATOM 667 C CA . PRO A 1 84 ? 6.384 -22.643 -12.083 1.00 96.44 84 PRO A CA 1
ATOM 668 C C . PRO A 1 84 ? 6.053 -21.176 -11.781 1.00 96.44 84 PRO A C 1
ATOM 670 O O . PRO A 1 84 ? 6.488 -20.267 -12.493 1.00 96.44 84 PRO A O 1
ATOM 673 N N . VAL A 1 85 ? 5.314 -20.955 -10.695 1.00 97.19 85 VAL A N 1
ATOM 674 C CA . VAL A 1 85 ? 5.019 -19.622 -10.156 1.00 97.19 85 VAL A CA 1
ATOM 675 C C . VAL A 1 85 ? 5.773 -19.459 -8.841 1.00 97.19 85 VAL A C 1
ATOM 677 O O . VAL A 1 85 ? 5.571 -20.238 -7.911 1.00 97.19 85 VAL A O 1
ATOM 680 N N . TRP A 1 86 ? 6.663 -18.472 -8.766 1.00 97.69 86 TRP A N 1
ATOM 681 C CA . TRP A 1 86 ? 7.389 -18.109 -7.551 1.00 97.69 86 TRP A CA 1
ATOM 682 C C . TRP A 1 86 ? 6.819 -16.821 -6.972 1.00 97.69 86 TRP A C 1
ATOM 684 O O . TRP A 1 86 ? 6.771 -15.794 -7.650 1.00 97.69 86 TRP A O 1
ATOM 694 N N . LEU A 1 87 ? 6.411 -16.891 -5.709 1.00 97.25 87 LEU A N 1
ATOM 695 C CA . LEU A 1 87 ? 5.941 -15.745 -4.943 1.00 97.25 87 LEU A CA 1
ATOM 696 C C . LEU A 1 87 ? 7.072 -15.224 -4.059 1.00 97.25 87 LEU A C 1
ATOM 698 O O . LEU A 1 87 ? 7.792 -16.005 -3.432 1.00 97.25 87 LEU A O 1
ATOM 702 N N . VAL A 1 88 ? 7.256 -13.905 -4.051 1.00 97.12 88 VAL A N 1
ATOM 703 C CA . VAL A 1 88 ? 8.345 -13.241 -3.326 1.00 97.12 88 VAL A CA 1
ATOM 704 C C . VAL A 1 88 ? 7.778 -12.152 -2.420 1.00 97.12 88 VAL A C 1
ATOM 706 O O . VAL A 1 88 ? 7.099 -11.235 -2.880 1.00 97.12 88 VAL A O 1
ATOM 709 N N . ASP A 1 89 ? 8.079 -12.220 -1.122 1.00 96.94 89 ASP A N 1
ATOM 710 C CA . ASP A 1 89 ? 7.709 -11.167 -0.171 1.00 96.94 89 ASP A CA 1
ATOM 711 C C . ASP A 1 89 ? 8.604 -9.932 -0.366 1.00 96.94 89 ASP A C 1
ATOM 713 O O . ASP A 1 89 ? 9.725 -9.858 0.140 1.00 96.94 89 ASP A O 1
ATOM 717 N N . CYS A 1 90 ? 8.083 -8.952 -1.103 1.00 95.12 90 CYS A N 1
ATOM 718 C CA . CYS A 1 90 ? 8.703 -7.641 -1.303 1.00 95.12 90 CYS A CA 1
ATOM 719 C C . CYS A 1 90 ? 8.193 -6.580 -0.308 1.00 95.12 90 CYS A C 1
ATOM 721 O O . CYS A 1 90 ? 8.683 -5.446 -0.283 1.00 95.12 90 CYS A O 1
ATOM 723 N N . ALA A 1 91 ? 7.198 -6.922 0.516 1.00 95.31 91 ALA A N 1
ATOM 724 C CA . ALA A 1 91 ? 6.489 -5.980 1.376 1.00 95.31 91 ALA A CA 1
ATOM 725 C C . ALA A 1 91 ? 7.038 -5.939 2.813 1.00 95.31 91 ALA A C 1
ATOM 727 O O . ALA A 1 91 ? 6.796 -4.954 3.533 1.00 95.31 91 ALA A O 1
ATOM 728 N N . SER A 1 92 ? 7.782 -6.972 3.214 1.00 95.56 92 SER A N 1
ATOM 729 C CA . SER A 1 92 ? 8.238 -7.201 4.585 1.00 95.56 92 SER A CA 1
ATOM 730 C C . SER A 1 92 ? 9.762 -7.309 4.675 1.00 95.56 92 SER A C 1
ATOM 732 O O . SER A 1 92 ? 10.419 -7.902 3.828 1.00 95.56 92 SER A O 1
ATOM 734 N N . VAL A 1 93 ? 10.348 -6.758 5.746 1.00 96.75 93 VAL A N 1
ATOM 735 C CA . VAL A 1 93 ? 11.788 -6.937 6.034 1.00 96.75 93 VAL A CA 1
ATOM 736 C C . VAL A 1 93 ? 12.082 -8.376 6.455 1.00 96.75 93 VAL A C 1
ATOM 738 O O . VAL A 1 93 ? 13.113 -8.933 6.095 1.00 96.75 93 VAL A O 1
ATOM 741 N N . VAL A 1 94 ? 11.174 -8.977 7.223 1.00 97.69 94 VAL A N 1
ATOM 742 C CA . VAL A 1 94 ? 11.180 -10.403 7.544 1.00 97.69 94 VAL A CA 1
ATOM 743 C C . VAL A 1 94 ? 10.063 -11.044 6.728 1.00 97.69 94 VAL A C 1
ATOM 745 O O . VAL A 1 94 ? 8.913 -10.664 6.950 1.00 97.69 94 VAL A O 1
ATOM 748 N N . PRO A 1 95 ? 10.373 -11.978 5.808 1.00 97.31 95 PRO A N 1
ATOM 749 C CA . PRO A 1 95 ? 9.357 -12.667 5.029 1.00 97.31 95 PRO A CA 1
ATOM 750 C C . PRO A 1 95 ? 8.284 -13.282 5.923 1.00 97.31 95 PRO A C 1
ATOM 752 O O . PRO A 1 95 ? 8.604 -13.983 6.887 1.00 97.31 95 PRO A O 1
ATOM 755 N N . SER A 1 96 ? 7.019 -13.041 5.589 1.00 97.38 96 SER A N 1
ATOM 756 C CA . SER A 1 96 ? 5.879 -13.468 6.410 1.00 97.38 96 SER A CA 1
ATOM 757 C C . SER A 1 96 ? 5.839 -14.981 6.633 1.00 97.38 96 SER A C 1
ATOM 759 O O . SER A 1 96 ? 5.494 -15.426 7.723 1.00 97.38 96 SER A O 1
ATOM 761 N N . ALA A 1 97 ? 6.308 -15.767 5.659 1.00 97.31 97 ALA A N 1
ATOM 762 C CA . ALA A 1 97 ? 6.429 -17.221 5.759 1.00 97.31 97 ALA A CA 1
ATOM 763 C C . ALA A 1 97 ? 7.391 -17.714 6.859 1.00 97.31 97 ALA A C 1
ATOM 765 O O . ALA A 1 97 ? 7.279 -18.856 7.299 1.00 97.31 97 ALA A O 1
ATOM 766 N N . LEU A 1 98 ? 8.336 -16.879 7.312 1.00 98.00 98 LEU A N 1
ATOM 767 C CA . LEU A 1 98 ? 9.266 -17.216 8.399 1.00 98.00 98 LEU A CA 1
ATOM 768 C C . LEU A 1 98 ? 8.697 -16.904 9.789 1.00 98.00 98 LEU A C 1
ATOM 770 O O . LEU A 1 98 ? 9.307 -17.257 10.799 1.00 98.00 98 LEU A O 1
ATOM 774 N N . VAL A 1 99 ? 7.559 -16.215 9.865 1.00 98.19 99 VAL A N 1
ATOM 775 C CA . VAL A 1 99 ? 6.937 -15.854 11.136 1.00 98.19 99 VAL A CA 1
ATOM 776 C C . VAL A 1 99 ? 6.102 -17.041 11.625 1.00 98.19 99 VAL A C 1
ATOM 778 O O . VAL A 1 99 ? 5.296 -17.581 10.879 1.00 98.19 99 VAL A O 1
ATOM 781 N N . PRO A 1 100 ? 6.232 -17.489 12.883 1.00 97.81 100 PRO A N 1
ATOM 782 C CA . PRO A 1 100 ? 5.355 -18.528 13.402 1.00 97.81 100 PRO A CA 1
ATOM 783 C C . PRO A 1 100 ? 3.897 -18.053 13.428 1.00 97.81 100 PRO A C 1
ATOM 785 O O . PRO A 1 100 ? 3.590 -17.005 14.003 1.00 97.81 100 PRO A O 1
ATOM 788 N N . ARG A 1 101 ? 2.971 -18.869 12.912 1.00 96.38 101 ARG A N 1
ATOM 789 C CA . ARG A 1 101 ? 1.524 -18.574 12.910 1.00 96.38 101 ARG A CA 1
ATOM 790 C C . ARG A 1 101 ? 0.996 -18.109 14.275 1.00 96.38 101 ARG A C 1
ATOM 792 O O . ARG A 1 101 ? 0.252 -17.137 14.353 1.00 96.38 101 ARG A O 1
ATOM 799 N N . GLY A 1 102 ? 1.427 -18.750 15.366 1.00 95.88 102 GLY A N 1
ATOM 800 C CA . GLY A 1 102 ? 1.023 -18.390 16.735 1.00 95.88 102 GLY A CA 1
ATOM 801 C C . GLY A 1 102 ? 1.536 -17.027 17.229 1.00 95.88 102 GLY A C 1
ATOM 802 O O . GLY A 1 102 ? 0.956 -16.449 18.148 1.00 95.88 102 GLY A O 1
ATOM 803 N N . ALA A 1 103 ? 2.587 -16.479 16.612 1.00 97.31 103 ALA A N 1
ATOM 804 C CA . ALA A 1 103 ? 3.136 -15.165 16.946 1.00 97.31 103 ALA A CA 1
ATOM 805 C C . ALA A 1 103 ? 2.344 -14.007 16.312 1.00 97.31 103 ALA A C 1
ATOM 807 O O . ALA A 1 103 ? 2.486 -12.860 16.730 1.00 97.31 103 ALA A O 1
ATOM 808 N N . CYS A 1 104 ? 1.461 -14.296 15.352 1.00 96.00 104 CYS A N 1
ATOM 809 C CA . CYS A 1 104 ? 0.767 -13.287 14.550 1.00 96.00 104 CYS A CA 1
ATOM 810 C C . CYS A 1 104 ? -0.471 -12.674 15.231 1.00 96.00 104 CYS A C 1
ATOM 812 O O . CYS A 1 104 ? -1.151 -11.840 14.644 1.00 96.00 104 CYS A O 1
ATOM 814 N N . HIS A 1 105 ? -0.783 -13.057 16.473 1.00 92.12 105 HIS A N 1
ATOM 815 C CA . HIS A 1 105 ? -1.934 -12.514 17.207 1.00 92.12 105 HIS A CA 1
ATOM 816 C C . HIS A 1 105 ? -1.589 -11.344 18.136 1.00 92.12 105 HIS A C 1
ATOM 818 O O . HIS A 1 105 ? -2.487 -10.623 18.571 1.00 92.12 105 HIS A O 1
ATOM 824 N N . ARG A 1 106 ? -0.314 -11.174 18.512 1.00 94.06 106 ARG A N 1
ATOM 825 C CA . ARG A 1 106 ? 0.111 -10.179 19.509 1.00 94.06 106 ARG A CA 1
ATOM 826 C C . ARG A 1 106 ? 1.456 -9.577 19.129 1.00 94.06 106 ARG A C 1
ATOM 828 O O . ARG A 1 106 ? 2.403 -10.318 18.887 1.00 94.06 106 ARG A O 1
ATOM 835 N N . ALA A 1 107 ? 1.561 -8.250 19.206 1.00 95.38 107 ALA A N 1
ATOM 836 C CA . ALA A 1 107 ? 2.789 -7.515 18.895 1.00 95.38 107 ALA A CA 1
ATOM 837 C C . ALA A 1 107 ? 4.011 -8.048 19.658 1.00 95.38 107 ALA A C 1
ATOM 839 O O . ALA A 1 107 ? 5.027 -8.335 19.045 1.00 95.38 107 ALA A O 1
ATOM 840 N N . TYR A 1 108 ? 3.888 -8.289 20.967 1.00 96.38 108 TYR A N 1
ATOM 841 C CA . TYR A 1 108 ? 4.987 -8.836 21.771 1.00 96.38 108 TYR A CA 1
ATOM 842 C C . TYR A 1 108 ? 5.494 -10.200 21.269 1.00 96.38 108 TYR A C 1
ATOM 844 O O . TYR A 1 108 ? 6.699 -10.419 21.181 1.00 96.38 108 TYR A O 1
ATOM 852 N N . ALA A 1 109 ? 4.583 -11.111 20.909 1.00 97.56 109 ALA A N 1
ATOM 853 C CA . ALA A 1 109 ? 4.959 -12.432 20.406 1.00 97.56 109 ALA A CA 1
ATOM 854 C C . ALA A 1 109 ? 5.650 -12.326 19.037 1.00 97.56 109 ALA A C 1
ATOM 856 O O . ALA A 1 109 ? 6.657 -12.990 18.797 1.00 97.56 109 ALA A O 1
ATOM 857 N N . PHE A 1 110 ? 5.151 -11.442 18.170 1.00 98.19 110 PHE A N 1
ATOM 858 C CA . PHE A 1 110 ? 5.781 -11.127 16.891 1.00 98.19 110 PHE A CA 1
ATOM 859 C C . PHE A 1 110 ? 7.181 -10.525 17.064 1.00 98.19 110 PHE A C 1
ATOM 861 O O . PHE A 1 110 ? 8.124 -10.967 16.410 1.00 98.19 110 PHE A O 1
ATOM 868 N N . GLU A 1 111 ? 7.348 -9.554 17.966 1.00 97.44 111 GLU A N 1
ATOM 869 C CA . GLU A 1 111 ? 8.647 -8.937 18.263 1.00 97.44 111 GLU A CA 1
ATOM 870 C C . GLU A 1 111 ? 9.664 -9.972 18.734 1.00 97.44 111 GLU A C 1
ATOM 872 O O . GLU A 1 111 ? 10.809 -9.952 18.289 1.00 97.44 111 GLU A O 1
ATOM 877 N N . GLN A 1 112 ? 9.258 -10.892 19.611 1.00 97.50 112 GLN A N 1
ATOM 878 C CA . GLN A 1 112 ? 10.126 -11.977 20.063 1.00 97.50 112 GLN A CA 1
ATOM 879 C C . GLN A 1 112 ? 10.513 -12.913 18.917 1.00 97.50 112 GLN A C 1
ATOM 881 O O . GLN A 1 112 ? 11.699 -13.182 18.736 1.00 97.50 112 GLN A O 1
ATOM 886 N N . ALA A 1 113 ? 9.536 -13.363 18.129 1.00 98.06 113 ALA A N 1
ATOM 887 C CA . ALA A 1 113 ? 9.762 -14.321 17.050 1.00 98.06 113 ALA A CA 1
ATOM 888 C C . ALA A 1 113 ? 10.617 -13.755 15.905 1.00 98.06 113 ALA A C 1
ATOM 890 O O . ALA A 1 113 ? 11.317 -14.501 15.228 1.00 98.06 113 ALA A O 1
ATOM 891 N N . THR A 1 114 ? 10.581 -12.439 15.685 1.00 98.12 114 THR A N 1
ATOM 892 C CA . THR A 1 114 ? 11.244 -11.799 14.539 1.00 98.12 114 THR A CA 1
ATOM 893 C C . THR A 1 114 ? 12.486 -10.992 14.910 1.00 98.12 114 THR A C 1
ATOM 895 O O . THR A 1 114 ? 13.142 -10.458 14.017 1.00 98.12 114 THR A O 1
ATOM 898 N N . ARG A 1 115 ? 12.846 -10.888 16.199 1.00 97.12 115 ARG A N 1
ATOM 899 C CA . ARG A 1 115 ? 13.962 -10.048 16.674 1.00 97.12 115 ARG A CA 1
ATOM 900 C C . ARG A 1 115 ? 15.273 -10.344 15.951 1.00 97.12 115 ARG A C 1
ATOM 902 O O . ARG A 1 115 ? 15.903 -9.425 15.433 1.00 97.12 115 ARG A O 1
ATOM 909 N N . GLN A 1 116 ? 15.676 -11.613 15.931 1.00 97.75 116 GLN A N 1
ATOM 910 C CA . GLN A 1 116 ? 16.926 -12.029 15.298 1.00 97.75 116 GLN A CA 1
ATOM 911 C C . GLN A 1 116 ? 16.861 -11.836 13.777 1.00 97.75 116 GLN A C 1
ATOM 913 O O . GLN A 1 116 ? 17.766 -11.244 13.197 1.00 97.75 116 GLN A O 1
ATOM 918 N N . LEU A 1 117 ? 15.747 -12.225 13.149 1.00 98.00 117 LEU A N 1
ATOM 919 C CA . LEU A 1 117 ? 15.559 -12.089 11.703 1.00 98.00 117 LEU A CA 1
ATOM 920 C C . LEU A 1 117 ? 15.638 -10.626 11.240 1.00 98.00 117 LEU A C 1
ATOM 922 O O . LEU A 1 117 ? 16.242 -10.346 10.204 1.00 98.00 117 LEU A O 1
ATOM 926 N N . HIS A 1 118 ? 15.066 -9.696 12.012 1.00 97.50 118 HIS A N 1
ATOM 927 C CA . HIS A 1 118 ? 15.192 -8.260 11.765 1.00 97.50 118 HIS A CA 1
ATOM 928 C C . HIS A 1 118 ? 16.632 -7.777 11.938 1.00 97.50 118 HIS A C 1
ATOM 930 O O . HIS A 1 118 ? 17.112 -7.027 11.090 1.00 97.50 118 HIS A O 1
ATOM 936 N N . ALA A 1 119 ? 17.324 -8.198 13.002 1.00 96.06 119 ALA A N 1
ATOM 937 C CA . ALA A 1 119 ? 18.711 -7.806 13.251 1.00 96.06 119 ALA A CA 1
ATOM 938 C C . ALA A 1 119 ? 19.642 -8.227 12.101 1.00 96.06 119 ALA A C 1
ATOM 940 O O . ALA A 1 119 ? 20.485 -7.440 11.678 1.00 96.06 119 ALA A O 1
ATOM 941 N N . GLU A 1 120 ? 19.432 -9.421 11.545 1.00 96.69 120 GLU A N 1
ATOM 942 C CA . GLU A 1 120 ? 20.199 -9.948 10.411 1.00 96.69 120 GLU A CA 1
ATOM 943 C C . GLU A 1 120 ? 19.938 -9.196 9.097 1.00 96.69 120 GLU A C 1
ATOM 945 O O . GLU A 1 120 ? 20.828 -9.121 8.254 1.00 96.69 120 GLU A O 1
ATOM 950 N N . ARG A 1 121 ? 18.726 -8.657 8.897 1.00 96.06 121 ARG A N 1
ATOM 951 C CA . ARG A 1 121 ? 18.261 -8.144 7.591 1.00 96.06 121 ARG A CA 1
ATOM 952 C C . ARG A 1 121 ? 18.254 -6.627 7.478 1.00 96.06 121 ARG A C 1
ATOM 954 O O . ARG A 1 121 ? 18.490 -6.095 6.400 1.00 96.06 121 ARG A O 1
ATOM 961 N N . ILE A 1 122 ? 17.999 -5.909 8.571 1.00 95.56 122 ILE A N 1
ATOM 962 C CA . ILE A 1 122 ? 17.727 -4.464 8.521 1.00 95.56 122 ILE A CA 1
ATOM 963 C C . ILE A 1 122 ? 18.895 -3.639 7.972 1.00 95.56 122 ILE A C 1
ATOM 965 O O . ILE A 1 122 ? 18.680 -2.601 7.351 1.00 95.56 122 ILE A O 1
ATOM 969 N N . ALA A 1 123 ? 20.128 -4.082 8.207 1.00 93.50 123 ALA A N 1
ATOM 970 C CA . ALA A 1 123 ? 21.327 -3.386 7.758 1.00 93.50 123 ALA A CA 1
ATOM 971 C C . ALA A 1 123 ? 21.782 -3.813 6.354 1.00 93.50 123 ALA A C 1
ATOM 973 O O . ALA A 1 123 ? 22.697 -3.193 5.815 1.00 93.50 123 ALA A O 1
ATOM 974 N N . GLN A 1 124 ? 21.167 -4.844 5.760 1.00 93.94 124 GLN A N 1
ATOM 975 C CA . GLN A 1 124 ? 21.641 -5.394 4.494 1.00 93.94 124 GLN A CA 1
ATOM 976 C C . GLN A 1 124 ? 21.502 -4.359 3.363 1.00 93.94 124 GLN A C 1
ATOM 978 O O . GLN A 1 124 ? 20.432 -3.743 3.192 1.00 93.94 124 GLN A O 1
ATOM 983 N N . PRO A 1 125 ? 22.581 -4.107 2.600 1.00 91.81 125 PRO A N 1
ATOM 984 C CA . PRO A 1 125 ? 22.500 -3.268 1.419 1.00 91.81 125 PRO A CA 1
ATOM 985 C C . PRO A 1 125 ? 21.650 -3.960 0.349 1.00 91.81 125 PRO A C 1
ATOM 987 O O . PRO A 1 125 ? 21.515 -5.179 0.326 1.00 91.81 125 PRO A O 1
ATOM 990 N N . TRP A 1 126 ? 21.065 -3.160 -0.540 1.00 90.50 126 TRP A N 1
ATOM 991 C CA . TRP A 1 126 ? 20.521 -3.706 -1.778 1.00 90.50 126 TRP A CA 1
ATOM 992 C C . TRP A 1 126 ? 21.666 -3.817 -2.779 1.00 90.50 126 TRP A C 1
ATOM 994 O O . TRP A 1 126 ? 22.288 -2.802 -3.100 1.00 90.50 126 TRP A O 1
ATOM 1004 N N . GLU A 1 127 ? 21.944 -5.029 -3.242 1.00 90.06 127 GLU A N 1
ATOM 1005 C CA . GLU A 1 127 ? 22.933 -5.273 -4.287 1.00 90.06 127 GLU A CA 1
ATOM 1006 C C . GLU A 1 127 ? 22.250 -5.201 -5.643 1.00 90.06 127 GLU A C 1
ATOM 1008 O O . GLU A 1 127 ? 21.306 -5.943 -5.921 1.00 90.06 127 GLU A O 1
ATOM 1013 N N . ASP A 1 128 ? 22.702 -4.268 -6.479 1.00 87.12 128 ASP A N 1
ATOM 1014 C CA . ASP A 1 128 ? 22.083 -4.099 -7.779 1.00 87.12 128 ASP A CA 1
ATOM 1015 C C . ASP A 1 128 ? 22.575 -5.150 -8.779 1.00 87.12 128 ASP A C 1
ATOM 1017 O O . ASP A 1 128 ? 23.775 -5.387 -8.924 1.00 87.12 128 ASP A O 1
ATOM 1021 N N . VAL A 1 129 ? 21.640 -5.779 -9.489 1.00 85.06 129 VAL A N 1
ATOM 1022 C CA . VAL A 1 129 ? 21.948 -6.858 -10.431 1.00 85.06 129 VAL A CA 1
ATOM 1023 C C . VAL A 1 129 ? 22.119 -6.285 -11.833 1.00 85.06 129 VAL A C 1
ATOM 1025 O O . VAL A 1 129 ? 21.186 -5.730 -12.413 1.00 85.06 129 VAL A O 1
ATOM 1028 N N . VAL A 1 130 ? 23.307 -6.472 -12.413 1.00 80.06 130 VAL A N 1
ATOM 1029 C CA . VAL A 1 130 ? 23.562 -6.145 -13.822 1.00 80.06 130 VAL A CA 1
ATOM 1030 C C . VAL A 1 130 ? 22.984 -7.249 -14.705 1.00 80.06 130 VAL A C 1
ATOM 1032 O O . VAL A 1 130 ? 23.422 -8.400 -14.647 1.00 80.06 130 VAL A O 1
ATOM 1035 N N . LEU A 1 131 ? 22.018 -6.893 -15.554 1.00 79.00 131 LEU A N 1
ATOM 1036 C CA . LEU A 1 131 ? 21.440 -7.819 -16.526 1.00 79.00 131 LEU A CA 1
ATOM 1037 C C . LEU A 1 131 ? 22.502 -8.240 -17.547 1.00 79.00 131 LEU A C 1
ATOM 1039 O O . LEU A 1 131 ? 23.022 -7.417 -18.302 1.00 79.00 131 LEU A O 1
ATOM 1043 N N . ARG A 1 132 ? 22.822 -9.538 -17.552 1.00 71.31 132 ARG A N 1
ATOM 1044 C CA . ARG A 1 132 ? 23.860 -10.129 -18.413 1.00 71.31 132 ARG A CA 1
ATOM 1045 C C . ARG A 1 132 ? 23.386 -10.408 -19.841 1.00 71.31 132 ARG A C 1
ATOM 1047 O O . ARG A 1 132 ? 24.215 -10.545 -20.727 1.00 71.31 132 ARG A O 1
ATOM 1054 N N . CYS A 1 133 ? 22.076 -10.483 -20.070 1.00 65.50 133 CYS A N 1
ATOM 1055 C CA . CYS A 1 133 ? 21.489 -10.792 -21.373 1.00 65.50 133 CYS A CA 1
ATOM 1056 C C . CYS A 1 133 ? 20.693 -9.583 -21.880 1.00 65.50 133 CYS A C 1
ATOM 1058 O O . CYS A 1 133 ? 19.482 -9.507 -21.691 1.00 65.50 133 CY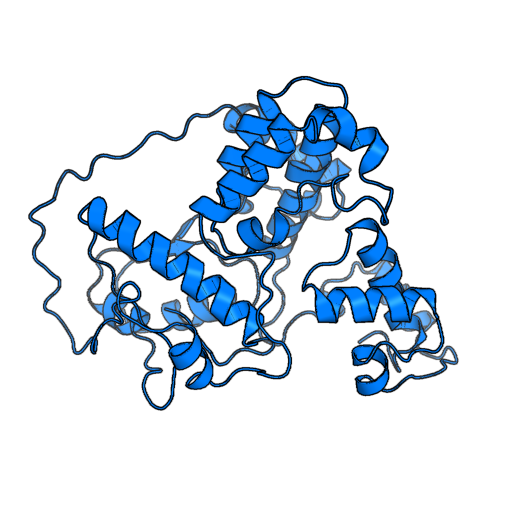S A O 1
ATOM 1060 N N . ARG A 1 134 ? 21.394 -8.599 -22.458 1.00 64.44 134 ARG A N 1
ATOM 1061 C CA . ARG A 1 134 ? 20.761 -7.420 -23.081 1.00 64.44 134 ARG A CA 1
ATOM 1062 C C . ARG A 1 134 ? 20.206 -7.717 -24.476 1.00 64.44 134 ARG A C 1
ATOM 1064 O O . ARG A 1 134 ? 19.306 -7.018 -24.922 1.00 64.44 134 ARG A O 1
ATOM 1071 N N . ASP A 1 135 ? 20.703 -8.779 -25.106 1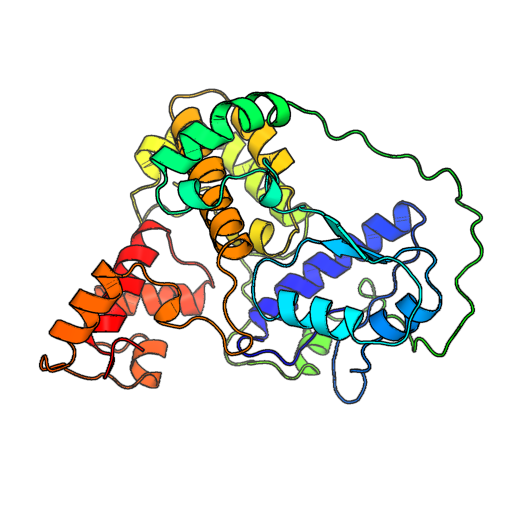.00 67.50 135 ASP A N 1
ATOM 1072 C CA . ASP A 1 135 ? 20.344 -9.198 -26.465 1.00 67.50 135 ASP A CA 1
ATOM 1073 C C . ASP A 1 135 ? 19.308 -10.335 -26.479 1.00 67.50 135 ASP A C 1
ATOM 1075 O O . ASP A 1 135 ? 19.198 -11.075 -27.457 1.00 67.50 135 ASP A O 1
ATOM 1079 N N . ALA A 1 136 ? 18.560 -10.516 -25.383 1.00 68.50 136 ALA A N 1
ATOM 1080 C CA . ALA A 1 136 ? 17.458 -11.469 -25.369 1.00 68.50 136 ALA A CA 1
ATOM 1081 C C . ALA A 1 136 ? 16.458 -11.098 -26.483 1.00 68.50 136 ALA A C 1
ATOM 1083 O O . ALA A 1 136 ? 16.109 -9.921 -26.622 1.00 68.50 136 ALA A O 1
ATOM 1084 N N . PRO A 1 137 ? 15.987 -12.067 -27.288 1.00 68.94 137 PRO A N 1
ATOM 1085 C CA . PRO A 1 137 ? 15.011 -11.773 -28.322 1.00 68.94 137 PRO A CA 1
ATOM 1086 C C . PRO A 1 137 ? 13.747 -11.201 -27.680 1.00 68.94 137 PRO A C 1
ATOM 1088 O O . PRO A 1 137 ? 13.282 -11.685 -26.643 1.00 68.94 137 PRO A O 1
ATOM 1091 N N . LYS A 1 138 ? 13.171 -10.175 -28.316 1.00 72.06 138 LYS A N 1
ATOM 1092 C CA . LYS A 1 138 ? 11.850 -9.679 -27.929 1.00 72.06 138 LYS A CA 1
ATOM 1093 C C . LYS A 1 138 ? 10.862 -10.834 -27.999 1.00 72.06 138 LYS A C 1
ATOM 1095 O O . LYS A 1 138 ? 10.879 -11.614 -28.952 1.00 72.06 138 LYS A O 1
ATOM 1100 N N . PHE A 1 139 ? 9.993 -10.919 -27.001 1.00 76.81 139 PHE A N 1
ATOM 1101 C CA . PHE A 1 139 ? 8.895 -11.867 -27.040 1.00 76.81 139 PHE A CA 1
ATOM 1102 C C . PHE A 1 139 ? 8.047 -11.615 -28.296 1.00 76.81 139 PHE A C 1
ATOM 1104 O O . PHE A 1 139 ? 7.576 -10.499 -28.512 1.00 76.81 139 PHE A O 1
ATOM 1111 N N . ALA A 1 140 ? 7.910 -12.645 -29.129 1.00 68.56 140 ALA A N 1
ATOM 1112 C CA . ALA A 1 140 ? 7.197 -12.605 -30.407 1.00 68.56 140 ALA A CA 1
ATOM 1113 C C . ALA A 1 140 ? 6.006 -13.585 -30.449 1.00 68.56 140 ALA A C 1
ATOM 1115 O O . ALA A 1 140 ? 5.473 -13.856 -31.521 1.00 68.56 140 ALA A O 1
ATOM 1116 N N . GLY A 1 141 ? 5.627 -14.164 -29.303 1.00 63.38 141 GLY A N 1
ATOM 1117 C CA . GLY A 1 141 ? 4.487 -15.077 -29.192 1.00 63.38 141 GLY A CA 1
ATOM 1118 C C . GLY A 1 141 ? 3.180 -14.346 -28.871 1.00 63.38 141 GLY A C 1
ATOM 1119 O O . GLY A 1 141 ? 3.203 -13.294 -28.246 1.00 63.38 141 GLY A O 1
ATOM 1120 N N . GLY A 1 142 ? 2.043 -14.928 -29.259 1.00 64.81 142 GLY A N 1
ATOM 1121 C CA . GLY A 1 142 ? 0.703 -14.491 -28.840 1.00 64.81 142 GLY A CA 1
ATOM 1122 C C . GLY A 1 142 ? 0.233 -13.116 -29.346 1.00 64.81 142 GLY A C 1
ATOM 1123 O O . GLY A 1 142 ? 1.002 -12.285 -29.822 1.00 64.81 142 GLY A O 1
ATOM 1124 N N . GLU A 1 143 ? -1.069 -12.863 -29.221 1.00 68.88 143 GLU A N 1
ATOM 1125 C CA . GLU A 1 143 ? -1.671 -11.544 -29.449 1.00 68.88 143 GLU A CA 1
ATOM 1126 C C . GLU A 1 143 ? -1.699 -10.772 -28.126 1.00 68.88 143 GLU A C 1
ATOM 1128 O O . GLU A 1 143 ? -2.637 -10.887 -27.340 1.00 68.88 143 GLU A O 1
ATOM 1133 N N . LEU A 1 144 ? -0.640 -10.007 -27.841 1.00 72.69 144 LEU A N 1
ATOM 1134 C CA . LEU A 1 144 ? -0.545 -9.271 -26.575 1.00 72.69 144 LEU A CA 1
ATOM 1135 C C . LEU A 1 144 ? -1.308 -7.933 -26.552 1.00 72.69 144 LEU A C 1
ATOM 1137 O O . LEU A 1 144 ? -1.350 -7.266 -25.520 1.00 72.69 144 LEU A O 1
ATOM 1141 N N . GLY A 1 145 ? -1.886 -7.520 -27.682 1.00 76.81 145 GLY A N 1
ATOM 1142 C CA . GLY A 1 145 ? -2.382 -6.157 -27.866 1.00 76.81 145 GLY A CA 1
ATOM 1143 C C . GLY A 1 145 ? -1.260 -5.109 -27.825 1.00 76.81 145 GLY A C 1
ATOM 1144 O O . GLY A 1 145 ? -0.070 -5.424 -27.734 1.00 76.81 145 GLY A O 1
ATOM 1145 N N . GLU A 1 146 ? -1.637 -3.835 -27.925 1.00 83.75 146 GLU A N 1
ATOM 1146 C CA . GLU A 1 146 ? -0.692 -2.721 -27.837 1.00 83.75 146 GLU A CA 1
ATOM 1147 C C . GLU A 1 146 ? -0.418 -2.346 -26.372 1.00 83.75 146 GLU A C 1
ATOM 1149 O O . GLU A 1 146 ? -1.341 -2.113 -25.587 1.00 83.75 146 GLU A O 1
ATOM 1154 N N . SER A 1 147 ? 0.865 -2.248 -26.010 1.00 90.75 147 SER A N 1
ATOM 1155 C CA . SER A 1 147 ? 1.276 -1.726 -24.704 1.00 90.75 147 SER A CA 1
ATOM 1156 C C . SER A 1 147 ? 1.040 -0.219 -24.637 1.00 90.75 147 SER A C 1
ATOM 1158 O O . SER A 1 147 ? 1.466 0.519 -25.520 1.00 90.75 147 SER A O 1
ATOM 1160 N N . VAL A 1 148 ? 0.488 0.264 -23.526 1.00 94.56 148 VAL A N 1
ATOM 1161 C CA . VAL A 1 148 ? 0.325 1.702 -23.280 1.00 94.56 148 VAL A CA 1
ATOM 1162 C C . VAL A 1 148 ? 1.691 2.360 -23.032 1.00 94.56 148 VAL A C 1
ATOM 1164 O O . VAL A 1 148 ? 2.425 1.974 -22.118 1.00 94.56 148 VAL A O 1
ATOM 1167 N N . ASP A 1 149 ? 2.038 3.377 -23.823 1.00 96.38 149 ASP A N 1
ATOM 1168 C CA . ASP A 1 149 ? 3.187 4.259 -23.572 1.00 96.38 149 ASP A CA 1
ATOM 1169 C C . ASP A 1 149 ? 2.775 5.328 -22.550 1.00 96.38 149 ASP A C 1
ATOM 1171 O O . ASP A 1 149 ? 2.216 6.377 -22.893 1.00 96.38 149 ASP A O 1
ATOM 1175 N N . LEU A 1 150 ? 3.014 5.062 -21.261 1.00 97.19 150 LEU A N 1
ATOM 1176 C CA . LEU A 1 150 ? 2.599 5.967 -20.190 1.00 97.19 150 LEU A CA 1
ATOM 1177 C C . LEU A 1 150 ? 3.364 7.289 -20.225 1.00 97.19 150 LEU A C 1
ATOM 1179 O O . LEU A 1 150 ? 2.857 8.266 -19.674 1.00 97.19 150 LEU A O 1
ATOM 1183 N N . ALA A 1 151 ? 4.541 7.358 -20.854 1.00 96.06 151 ALA A N 1
ATOM 1184 C CA . ALA A 1 151 ? 5.303 8.600 -20.970 1.00 96.06 151 ALA A CA 1
ATOM 1185 C C . ALA A 1 151 ? 4.623 9.603 -21.914 1.00 96.06 151 ALA A C 1
ATOM 1187 O O . ALA A 1 151 ? 4.706 10.807 -21.679 1.00 96.06 151 ALA A O 1
ATOM 1188 N N . LYS A 1 152 ? 3.919 9.114 -22.944 1.00 96.69 152 LYS A N 1
ATOM 1189 C CA . LYS A 1 152 ? 3.212 9.951 -23.932 1.00 96.69 152 LYS A CA 1
ATOM 1190 C C . LYS A 1 152 ? 1.711 10.094 -23.681 1.00 96.69 152 LYS A C 1
ATOM 1192 O O . LYS A 1 152 ? 1.067 10.921 -24.316 1.00 96.69 152 LYS A O 1
ATOM 1197 N N . THR A 1 153 ? 1.154 9.290 -22.782 1.00 97.38 153 THR A N 1
ATOM 1198 C CA . THR A 1 153 ? -0.288 9.264 -22.502 1.00 97.38 153 THR A CA 1
ATOM 1199 C C . THR A 1 153 ? -0.700 10.378 -21.534 1.00 97.38 153 THR A C 1
ATOM 1201 O O . THR A 1 153 ? -0.020 10.620 -20.539 1.00 97.38 153 THR A O 1
ATOM 1204 N N . ASP A 1 154 ? -1.844 11.024 -21.756 1.00 97.94 154 ASP A N 1
ATOM 1205 C CA . ASP A 1 154 ? -2.494 11.852 -20.731 1.00 97.94 154 ASP A CA 1
ATOM 1206 C C . ASP A 1 154 ? -3.161 10.937 -19.687 1.00 97.94 154 ASP A C 1
ATOM 1208 O O . ASP A 1 154 ? -4.121 10.227 -19.987 1.00 97.94 154 ASP A O 1
ATOM 1212 N N . LEU A 1 155 ? -2.647 10.938 -18.451 1.00 97.69 155 LEU A N 1
ATOM 1213 C CA . LEU A 1 155 ? -3.177 10.072 -17.391 1.00 97.69 155 LEU A CA 1
ATOM 1214 C C . LEU A 1 155 ? -4.583 10.484 -16.956 1.00 97.69 155 LEU A C 1
ATOM 1216 O O . LEU A 1 155 ? -5.348 9.629 -16.523 1.00 97.69 155 LEU A O 1
ATOM 1220 N N . GLU A 1 156 ? -4.937 11.767 -17.041 1.00 97.00 156 GLU A N 1
ATOM 1221 C CA . GLU A 1 156 ? -6.272 12.232 -16.661 1.00 97.00 156 GLU A CA 1
ATOM 1222 C C . GLU A 1 156 ? -7.312 11.811 -17.694 1.00 97.00 156 GLU A C 1
ATOM 1224 O O . GLU A 1 156 ? -8.425 11.429 -17.330 1.00 97.00 156 GLU A O 1
ATOM 1229 N N . ALA A 1 157 ? -6.964 11.863 -18.982 1.00 96.94 157 ALA A N 1
ATOM 1230 C CA . ALA A 1 157 ? -7.782 11.273 -20.037 1.00 96.94 157 ALA A CA 1
ATOM 1231 C C . ALA A 1 157 ? -7.922 9.759 -19.837 1.00 96.94 157 ALA A C 1
ATOM 1233 O O . ALA A 1 157 ? -9.039 9.252 -19.815 1.00 96.94 157 ALA A O 1
ATOM 1234 N N . LEU A 1 158 ? -6.813 9.064 -19.568 1.00 96.50 158 LEU A N 1
ATOM 1235 C CA . LEU A 1 158 ? -6.824 7.619 -19.368 1.00 96.50 158 LEU A CA 1
ATOM 1236 C C . LEU A 1 158 ? -7.707 7.201 -18.184 1.00 96.50 158 LEU A C 1
ATOM 1238 O O . LEU A 1 158 ? -8.521 6.299 -18.331 1.00 96.50 158 LEU A O 1
ATOM 1242 N N . VAL A 1 159 ? -7.621 7.884 -17.035 1.00 96.88 159 VAL A N 1
ATOM 1243 C CA . VAL A 1 159 ? -8.486 7.606 -15.872 1.00 96.88 159 VAL A CA 1
ATOM 1244 C C . VAL A 1 159 ? -9.967 7.832 -16.189 1.00 96.88 159 VAL A C 1
ATOM 1246 O O . VAL A 1 159 ? -10.805 7.100 -15.668 1.00 96.88 159 VAL A O 1
ATOM 1249 N N . ARG A 1 160 ? -10.311 8.805 -17.044 1.00 95.94 160 ARG A N 1
ATOM 1250 C CA . ARG A 1 160 ? -11.703 9.049 -17.468 1.00 95.94 160 ARG A CA 1
ATOM 1251 C C . ARG A 1 160 ? -12.278 7.922 -18.331 1.00 95.94 160 ARG A C 1
ATOM 1253 O O . ARG A 1 160 ? -13.495 7.791 -18.391 1.00 95.94 160 ARG A O 1
ATOM 1260 N N . GLU A 1 161 ? -11.432 7.123 -18.979 1.00 95.69 161 GLU A N 1
ATOM 1261 C CA . GLU A 1 161 ? -11.842 5.948 -19.764 1.00 95.69 161 GLU A CA 1
ATOM 1262 C C . GLU A 1 161 ? -12.012 4.678 -18.909 1.00 95.69 161 GLU A C 1
ATOM 1264 O O . GLU A 1 161 ? -12.593 3.693 -19.375 1.00 95.69 161 GLU A O 1
ATOM 1269 N N . MET A 1 162 ? -11.505 4.688 -17.672 1.00 95.56 162 MET A N 1
ATOM 1270 C CA . MET A 1 162 ? -11.574 3.560 -16.739 1.00 95.56 162 MET A CA 1
ATOM 1271 C C . MET A 1 162 ? -12.932 3.500 -16.028 1.00 95.56 162 MET A C 1
ATOM 1273 O O . MET A 1 162 ? -13.544 4.520 -15.712 1.00 95.56 162 MET A O 1
ATOM 1277 N N . GLU A 1 163 ? -13.375 2.292 -15.687 1.00 95.25 163 GLU A N 1
ATOM 1278 C CA . GLU A 1 163 ? -14.604 2.058 -14.924 1.00 95.25 163 GLU A CA 1
ATOM 1279 C C . GLU A 1 163 ? -14.341 2.145 -13.413 1.00 95.25 163 GLU A C 1
ATOM 1281 O O . GLU A 1 163 ? -14.254 1.139 -12.714 1.00 95.25 163 GLU A O 1
ATOM 1286 N N . VAL A 1 164 ? -14.175 3.368 -12.905 1.00 95.50 164 VAL A N 1
ATOM 1287 C CA . VAL A 1 164 ? -13.849 3.633 -11.494 1.00 95.50 164 VAL A CA 1
ATOM 1288 C C . VAL A 1 164 ? -14.729 4.712 -10.875 1.00 95.50 164 VAL A C 1
ATOM 1290 O O . VAL A 1 164 ? -15.307 5.541 -11.573 1.00 95.50 164 VAL A O 1
ATOM 1293 N N . ASP A 1 165 ? -14.788 4.748 -9.542 1.00 95.06 165 ASP A N 1
ATOM 1294 C CA . ASP A 1 165 ? -15.483 5.807 -8.811 1.00 95.06 165 ASP A CA 1
ATOM 1295 C C . ASP A 1 165 ? -14.791 7.168 -9.018 1.00 95.06 165 ASP A C 1
ATOM 1297 O O . ASP A 1 165 ? -13.729 7.457 -8.447 1.00 95.06 165 ASP A O 1
ATOM 1301 N N . SER A 1 166 ? -15.402 8.005 -9.857 1.00 94.50 166 SER A N 1
ATOM 1302 C CA . SER A 1 166 ? -14.952 9.362 -10.169 1.00 94.50 166 SER A CA 1
ATOM 1303 C C . SER A 1 166 ? -15.348 10.392 -9.107 1.00 94.50 166 SER A C 1
ATOM 1305 O O . SER A 1 166 ? -14.767 11.478 -9.080 1.00 94.50 166 SER A O 1
ATOM 1307 N N . ALA A 1 167 ? -16.255 10.055 -8.180 1.00 92.88 167 ALA A N 1
ATOM 1308 C CA . ALA A 1 167 ? -16.619 10.922 -7.059 1.00 92.88 167 ALA A CA 1
ATOM 1309 C C . ALA A 1 167 ? -15.499 11.023 -6.008 1.00 92.88 167 ALA A C 1
ATOM 1311 O O . ALA A 1 167 ? -15.519 11.914 -5.155 1.00 92.88 167 ALA A O 1
ATOM 1312 N N . VAL A 1 168 ? -14.491 10.145 -6.083 1.00 94.62 168 VAL A N 1
ATOM 1313 C CA . VAL A 1 168 ? -13.268 10.198 -5.274 1.00 94.62 168 VAL A CA 1
ATOM 1314 C C . VAL A 1 168 ? -12.103 10.679 -6.155 1.00 94.62 168 VAL A C 1
ATOM 1316 O O . VAL A 1 168 ? -11.374 9.861 -6.730 1.00 94.62 168 VAL A O 1
ATOM 1319 N N . PRO A 1 169 ? -11.892 12.007 -6.272 1.00 95.38 169 PRO A N 1
ATOM 1320 C CA . PRO A 1 169 ? -10.936 12.571 -7.217 1.00 95.38 169 PRO A CA 1
ATOM 1321 C C . PRO A 1 169 ? -9.482 12.402 -6.748 1.00 95.38 169 PRO A C 1
ATOM 1323 O O . PRO A 1 169 ? -9.227 12.302 -5.535 1.00 95.38 169 PRO A O 1
ATOM 1326 N N . PRO A 1 170 ? -8.510 12.422 -7.681 1.00 96.50 170 PRO A N 1
ATOM 1327 C CA . PRO A 1 170 ? -7.088 12.534 -7.364 1.00 96.50 170 PRO A CA 1
ATOM 1328 C C . PRO A 1 170 ? -6.768 13.702 -6.429 1.00 96.50 170 PRO A C 1
ATOM 1330 O O . PRO A 1 170 ? -7.482 14.701 -6.379 1.00 96.50 170 PRO A O 1
ATOM 1333 N N . VAL A 1 171 ? -5.673 13.575 -5.678 1.00 95.88 171 VAL A N 1
ATOM 1334 C CA . VAL A 1 171 ? -5.211 14.608 -4.741 1.00 95.88 171 VAL A CA 1
ATOM 1335 C C . VAL A 1 171 ? -3.857 15.154 -5.178 1.00 95.88 171 VAL A C 1
ATOM 1337 O O . VAL A 1 171 ? -2.929 14.395 -5.432 1.00 95.88 171 VAL A O 1
ATOM 1340 N N . GLY A 1 172 ? -3.716 16.481 -5.221 1.00 93.94 172 GLY A N 1
ATOM 1341 C CA . GLY A 1 172 ? -2.488 17.115 -5.723 1.00 93.94 172 GLY A CA 1
ATOM 1342 C C . GLY A 1 172 ? -1.281 17.027 -4.782 1.00 93.94 172 GLY A C 1
ATOM 1343 O O . GLY A 1 172 ? -0.143 17.149 -5.216 1.00 93.94 172 GLY A O 1
ATOM 1344 N N . HIS A 1 173 ? -1.496 16.799 -3.483 1.00 94.25 173 HIS A N 1
ATOM 1345 C CA . HIS A 1 173 ? -0.413 16.824 -2.491 1.00 94.25 173 HIS A CA 1
ATOM 1346 C C . HIS A 1 173 ? 0.323 15.479 -2.330 1.00 94.25 173 HIS A C 1
ATOM 1348 O O . HIS A 1 173 ? 1.322 15.413 -1.610 1.00 94.25 173 HIS A O 1
ATOM 1354 N N . THR A 1 174 ? -0.165 14.401 -2.953 1.00 95.69 174 THR A N 1
ATOM 1355 C CA . THR A 1 174 ? 0.442 13.060 -2.912 1.00 95.69 174 THR A CA 1
ATOM 1356 C C . THR A 1 174 ? 0.459 12.479 -4.324 1.00 95.69 174 THR A C 1
ATOM 1358 O O . THR A 1 174 ? -0.476 11.804 -4.739 1.00 95.69 174 THR A O 1
ATOM 1361 N N . VAL A 1 175 ? 1.531 12.785 -5.053 1.00 97.00 175 VAL A N 1
ATOM 1362 C CA . VAL A 1 175 ? 1.795 12.296 -6.414 1.00 97.00 175 VAL A CA 1
ATOM 1363 C C . VAL A 1 175 ? 2.423 10.903 -6.333 1.00 97.00 175 VAL A C 1
ATOM 1365 O O . VAL A 1 175 ? 3.276 10.679 -5.479 1.00 97.00 175 VAL A O 1
ATOM 1368 N N . GLY A 1 176 ? 1.993 9.964 -7.175 1.00 97.94 176 GLY A N 1
ATOM 1369 C CA . GLY A 1 176 ? 2.573 8.622 -7.268 1.00 97.94 176 GLY A CA 1
ATOM 1370 C C . GLY A 1 176 ? 3.969 8.624 -7.886 1.00 97.94 176 GLY A C 1
ATOM 1371 O O . GLY A 1 176 ? 4.345 9.570 -8.569 1.00 97.94 176 GLY A O 1
ATOM 1372 N N . GLY A 1 177 ? 4.735 7.561 -7.639 1.00 98.19 177 GLY A N 1
ATOM 1373 C CA . GLY A 1 177 ? 6.115 7.439 -8.112 1.00 98.19 177 GLY A CA 1
ATOM 1374 C C . GLY A 1 177 ? 7.125 7.207 -6.999 1.00 98.19 177 GL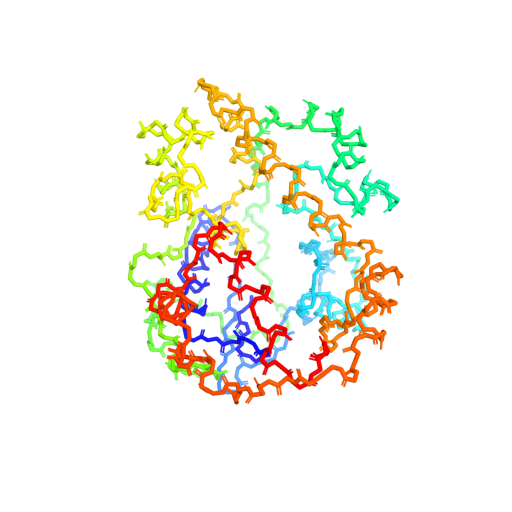Y A C 1
ATOM 1375 O O . GLY A 1 177 ? 6.987 7.706 -5.873 1.00 98.19 177 GLY A O 1
ATOM 1376 N N . SER A 1 178 ? 8.164 6.444 -7.330 1.00 97.88 178 SER A N 1
ATOM 1377 C CA . SER A 1 178 ? 9.302 6.186 -6.449 1.00 97.88 178 SER A CA 1
ATOM 1378 C C . SER A 1 178 ? 10.037 7.480 -6.122 1.00 97.88 178 SER A C 1
ATOM 1380 O O . SER A 1 178 ? 10.430 7.707 -4.974 1.00 97.88 178 SER A O 1
ATOM 1382 N N . SER A 1 179 ? 10.162 8.374 -7.105 1.00 98.12 179 SER A N 1
ATOM 1383 C CA . SER A 1 179 ? 10.821 9.670 -6.950 1.00 98.12 179 SER A CA 1
ATOM 1384 C C . SER A 1 179 ? 10.105 10.541 -5.918 1.00 98.12 179 SER A C 1
ATOM 1386 O O . SER A 1 179 ? 10.732 11.014 -4.963 1.00 98.12 179 SER A O 1
ATOM 1388 N N . ALA A 1 180 ? 8.783 10.692 -6.049 1.00 98.38 180 ALA A N 1
ATOM 1389 C CA . ALA A 1 180 ? 7.952 11.442 -5.106 1.00 98.38 180 ALA A CA 1
ATOM 1390 C C . ALA A 1 180 ? 7.965 10.817 -3.698 1.00 98.38 180 ALA A C 1
ATOM 1392 O O . ALA A 1 180 ? 8.125 11.526 -2.696 1.00 98.38 180 ALA A O 1
ATOM 1393 N N . GLY A 1 181 ? 7.879 9.486 -3.615 1.00 98.50 181 GLY A N 1
ATOM 1394 C CA . GLY A 1 181 ? 7.943 8.749 -2.356 1.00 98.50 181 GLY A CA 1
ATOM 1395 C C . GLY A 1 181 ? 9.263 8.962 -1.615 1.00 98.50 181 GLY A C 1
ATOM 1396 O O . GLY A 1 181 ? 9.271 9.391 -0.457 1.00 98.50 181 GLY A O 1
ATOM 1397 N N . TYR A 1 182 ? 10.401 8.730 -2.274 1.00 98.62 182 TYR A N 1
ATOM 1398 C CA . TYR A 1 182 ? 11.708 8.933 -1.648 1.00 98.62 182 TYR A CA 1
ATOM 1399 C C . TYR A 1 182 ? 12.018 10.408 -1.379 1.00 98.62 182 TYR A C 1
ATOM 1401 O O . TYR A 1 182 ? 12.716 10.702 -0.409 1.00 98.62 182 TYR A O 1
ATOM 1409 N N . ALA A 1 183 ? 11.506 11.351 -2.177 1.00 98.62 183 ALA A N 1
ATOM 1410 C CA . ALA A 1 183 ? 11.619 12.778 -1.876 1.00 98.62 183 ALA A CA 1
ATOM 1411 C C . ALA A 1 183 ? 10.906 13.129 -0.561 1.00 98.62 183 ALA A C 1
ATOM 1413 O O . ALA A 1 183 ? 11.513 13.763 0.305 1.00 98.62 183 ALA A O 1
ATOM 1414 N N . ARG A 1 184 ? 9.669 12.647 -0.364 1.00 98.25 184 ARG A N 1
ATOM 1415 C CA . ARG A 1 184 ? 8.927 12.831 0.894 1.00 98.25 184 ARG A CA 1
ATOM 1416 C C . ARG A 1 184 ? 9.660 12.212 2.080 1.00 98.25 184 ARG A C 1
ATOM 1418 O O . ARG A 1 184 ? 9.812 12.869 3.108 1.00 98.25 184 ARG A O 1
ATOM 1425 N N . TRP A 1 185 ? 10.128 10.973 1.931 1.00 98.56 185 TRP A N 1
ATOM 1426 C CA . TRP A 1 185 ? 10.882 10.282 2.976 1.00 98.56 185 TRP A CA 1
ATOM 1427 C C . TRP A 1 185 ? 12.131 11.069 3.386 1.00 98.56 185 TRP A C 1
ATOM 1429 O O . TRP A 1 185 ? 12.289 11.397 4.562 1.00 98.56 185 TRP A O 1
ATOM 1439 N N . LYS A 1 186 ? 12.974 11.444 2.415 1.00 98.38 186 LYS A N 1
ATOM 1440 C CA . LYS A 1 186 ? 14.196 12.223 2.661 1.00 98.38 186 LYS A CA 1
ATOM 1441 C C . LYS A 1 186 ? 13.886 13.552 3.342 1.00 98.38 186 L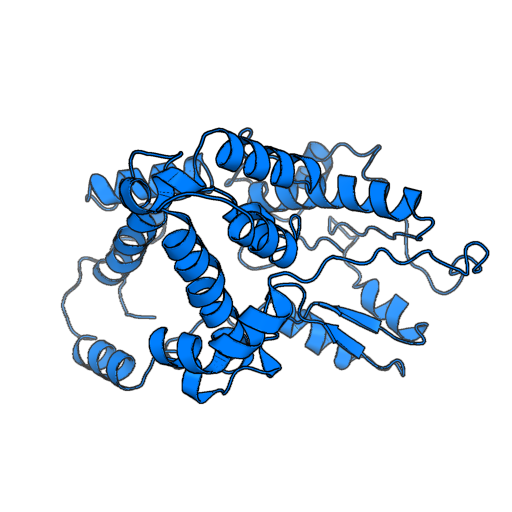YS A C 1
ATOM 1443 O O . LYS A 1 186 ? 14.508 13.861 4.350 1.00 98.38 186 LYS A O 1
ATOM 1448 N N . ALA A 1 187 ? 12.902 14.302 2.843 1.00 98.19 187 ALA A N 1
ATOM 1449 C CA . ALA A 1 187 ? 12.514 15.585 3.427 1.00 98.19 187 ALA A CA 1
ATOM 1450 C C . ALA A 1 187 ? 12.101 15.442 4.900 1.00 98.19 187 ALA A C 1
ATOM 1452 O O . ALA A 1 187 ? 12.569 16.204 5.745 1.00 98.19 187 ALA A O 1
ATOM 1453 N N . TRP A 1 188 ? 11.289 14.429 5.224 1.00 97.94 188 TRP A N 1
ATOM 1454 C CA . TRP A 1 188 ? 10.857 14.166 6.597 1.00 97.94 188 TRP A CA 1
ATOM 1455 C C . TRP A 1 188 ? 12.015 13.756 7.516 1.00 97.94 188 TRP A C 1
ATOM 1457 O O . TRP A 1 188 ? 12.102 14.213 8.657 1.00 97.94 188 TRP A O 1
ATOM 1467 N N . VAL A 1 189 ? 12.937 12.917 7.035 1.00 97.56 189 VAL A N 1
ATOM 1468 C CA . VAL A 1 189 ? 14.134 12.536 7.801 1.00 97.56 189 VAL A CA 1
ATOM 1469 C C . VAL A 1 189 ? 15.026 13.756 8.047 1.00 97.56 189 VAL A C 1
ATOM 1471 O O . VAL A 1 189 ? 15.394 14.018 9.196 1.00 97.56 189 VAL A O 1
ATOM 1474 N N . SER A 1 190 ? 15.323 14.533 7.002 1.00 96.69 190 SER A N 1
ATOM 1475 C CA . SER A 1 190 ? 16.166 15.733 7.069 1.00 96.69 190 SER A CA 1
ATOM 1476 C C . SER A 1 190 ? 15.579 16.826 7.960 1.00 96.69 190 SER A C 1
ATOM 1478 O O . SER A 1 190 ? 16.331 17.516 8.642 1.00 96.69 190 SER A O 1
ATOM 1480 N N . SER A 1 191 ? 14.250 16.947 8.043 1.00 96.50 191 SER A N 1
ATOM 1481 C CA . SER A 1 191 ? 13.578 17.888 8.949 1.00 96.50 191 SER A CA 1
ATOM 1482 C C . SER A 1 191 ? 13.527 17.411 10.410 1.00 96.50 191 SER A C 1
ATOM 1484 O O . SER A 1 191 ? 12.786 17.966 11.222 1.00 96.50 191 SER A O 1
ATOM 1486 N N . GLY A 1 192 ? 14.256 16.348 10.767 1.00 95.94 192 GLY A N 1
ATOM 1487 C CA . GLY A 1 192 ? 14.283 15.798 12.121 1.00 95.94 192 GLY A CA 1
ATOM 1488 C C . GLY A 1 192 ? 13.070 14.933 12.477 1.00 95.94 192 GLY A C 1
ATOM 1489 O O . GLY A 1 192 ? 12.832 14.687 13.663 1.00 95.94 192 GLY A O 1
ATOM 1490 N N . GLY A 1 193 ? 12.323 14.440 11.485 1.00 96.69 193 GLY A N 1
ATOM 1491 C CA . GLY A 1 193 ? 11.127 13.619 11.675 1.00 96.69 193 GLY A CA 1
ATOM 1492 C C . GLY A 1 193 ? 11.376 12.393 12.554 1.00 96.69 193 GLY A C 1
ATOM 1493 O O . GLY A 1 193 ? 10.685 12.209 13.554 1.00 96.69 193 GLY A O 1
ATOM 1494 N N . ILE A 1 194 ? 12.440 11.623 12.282 1.00 97.38 194 ILE A N 1
ATOM 1495 C CA . ILE A 1 194 ? 12.826 10.469 13.119 1.00 97.38 194 ILE A CA 1
ATOM 1496 C C . ILE A 1 194 ? 13.152 10.907 14.548 1.00 97.38 194 ILE A C 1
ATOM 1498 O O . ILE A 1 194 ? 12.711 10.273 15.502 1.00 97.38 194 ILE A O 1
ATOM 1502 N N . ARG A 1 195 ? 13.901 12.002 14.723 1.00 96.88 195 ARG A N 1
ATOM 1503 C CA . ARG A 1 195 ? 14.313 12.490 16.048 1.00 96.88 195 ARG A CA 1
ATOM 1504 C C . ARG A 1 195 ? 13.104 12.875 16.904 1.00 96.88 195 ARG A C 1
ATOM 1506 O O . ARG A 1 195 ? 13.074 12.541 18.087 1.00 96.88 195 ARG A O 1
ATOM 1513 N N . GLY A 1 196 ? 12.125 13.555 16.305 1.00 96.25 196 GLY A N 1
ATOM 1514 C CA . GLY A 1 196 ? 10.906 14.022 16.968 1.00 96.25 196 GLY A CA 1
ATOM 1515 C C . GLY A 1 196 ? 9.775 12.992 17.046 1.00 96.25 196 GLY A C 1
ATOM 1516 O O . GLY A 1 196 ? 8.845 13.197 17.827 1.00 96.25 196 GLY A O 1
ATOM 1517 N N . TYR A 1 197 ? 9.856 11.890 16.290 1.00 97.25 197 TYR A N 1
ATOM 1518 C CA . TYR A 1 197 ? 8.749 10.952 16.076 1.00 97.25 197 TYR A CA 1
ATOM 1519 C C . TYR A 1 197 ? 8.080 10.507 17.377 1.00 97.25 197 TYR A C 1
ATOM 1521 O O . TYR A 1 197 ? 6.875 10.668 17.527 1.00 97.25 197 TYR A O 1
ATOM 1529 N N . ALA A 1 198 ? 8.850 10.023 18.358 1.00 96.50 198 ALA A N 1
ATOM 1530 C CA . ALA A 1 198 ? 8.297 9.506 19.613 1.00 96.50 198 ALA A CA 1
ATOM 1531 C C . ALA A 1 198 ? 7.428 10.525 20.373 1.00 96.50 198 ALA A C 1
ATOM 1533 O O . ALA A 1 198 ? 6.437 10.132 20.982 1.00 96.50 198 ALA A O 1
ATOM 1534 N N . LYS A 1 199 ? 7.783 11.816 20.316 1.00 96.38 199 LYS A N 1
ATOM 1535 C CA . LYS A 1 199 ? 7.060 12.895 21.003 1.00 96.38 199 LYS A CA 1
ATOM 1536 C C . LYS A 1 199 ? 5.852 13.386 20.203 1.00 96.38 199 LYS A C 1
ATOM 1538 O O . LYS A 1 199 ? 4.835 13.719 20.794 1.00 96.38 199 LYS A O 1
ATOM 1543 N N . ARG A 1 200 ? 5.970 13.429 18.871 1.00 96.25 200 ARG A N 1
ATOM 1544 C CA . ARG A 1 200 ? 5.013 14.106 17.979 1.00 96.25 200 ARG A CA 1
ATOM 1545 C C . ARG A 1 200 ? 3.958 13.183 17.372 1.00 96.25 200 ARG A C 1
ATOM 1547 O O . ARG A 1 200 ? 2.836 13.613 17.157 1.00 96.25 200 ARG A O 1
ATOM 1554 N N . ARG A 1 201 ? 4.264 11.896 17.168 1.00 94.94 201 ARG A N 1
ATOM 1555 C CA . ARG A 1 201 ? 3.412 10.925 16.442 1.00 94.94 201 ARG A CA 1
ATOM 1556 C C . ARG A 1 201 ? 1.987 10.737 16.977 1.00 94.94 201 ARG A C 1
ATOM 1558 O O . ARG A 1 201 ? 1.213 9.998 16.374 1.00 94.94 201 ARG A O 1
ATOM 1565 N N . ASN A 1 202 ? 1.694 11.235 18.179 1.00 95.31 202 ASN A N 1
ATOM 1566 C CA . ASN A 1 202 ? 0.386 11.091 18.804 1.00 95.31 202 ASN A CA 1
ATOM 1567 C C . ASN A 1 202 ? -0.532 12.291 18.559 1.00 95.31 202 ASN A C 1
ATOM 1569 O O . ASN A 1 202 ? -1.747 12.147 18.705 1.00 95.31 202 ASN A O 1
ATOM 1573 N N . ASP A 1 203 ? 0.035 13.438 18.197 1.00 95.75 203 ASP A N 1
ATOM 1574 C CA . ASP A 1 203 ? -0.724 14.642 17.909 1.00 95.75 203 ASP A CA 1
ATOM 1575 C C . ASP A 1 203 ? -1.320 14.540 16.502 1.00 95.75 203 ASP A C 1
ATOM 1577 O O . ASP A 1 203 ? -0.611 14.588 15.501 1.00 95.75 203 ASP A O 1
ATOM 1581 N N . ALA A 1 204 ? -2.639 14.359 16.425 1.00 93.00 204 ALA A N 1
ATOM 1582 C CA . ALA A 1 204 ? -3.336 14.222 15.151 1.00 93.00 204 ALA A CA 1
ATOM 1583 C C . ALA A 1 204 ? -3.415 15.532 14.350 1.00 93.00 204 ALA A C 1
ATOM 1585 O O . ALA A 1 204 ? -3.733 15.477 13.162 1.00 93.00 204 ALA A O 1
ATOM 1586 N N . LEU A 1 205 ? -3.137 16.681 14.975 1.00 93.19 205 LEU A N 1
ATOM 1587 C CA . LEU A 1 205 ? -3.087 17.984 14.309 1.00 93.19 205 LEU A CA 1
ATOM 1588 C C . LEU A 1 205 ? -1.709 18.258 13.693 1.00 93.19 205 LEU A C 1
ATOM 1590 O O . LEU A 1 205 ? -1.581 19.091 12.797 1.00 93.19 205 LEU A O 1
ATOM 1594 N N . ASP A 1 206 ? -0.686 17.519 14.117 1.00 95.44 206 ASP A N 1
ATOM 1595 C CA . ASP A 1 206 ? 0.658 17.612 13.574 1.00 95.44 206 ASP A CA 1
ATOM 1596 C C . ASP A 1 206 ? 0.859 16.636 12.407 1.00 95.44 206 ASP A C 1
ATOM 1598 O O . ASP A 1 206 ? 1.390 15.531 12.551 1.00 95.44 206 ASP A O 1
ATOM 1602 N N . ALA A 1 207 ? 0.485 17.075 11.204 1.00 89.50 207 ALA A N 1
ATOM 1603 C CA . ALA A 1 207 ? 0.642 16.279 9.986 1.00 89.50 207 ALA A CA 1
ATOM 1604 C C . ALA A 1 207 ? 2.097 15.829 9.728 1.00 89.50 207 ALA A C 1
ATOM 1606 O O . ALA A 1 207 ? 2.319 14.819 9.062 1.00 89.50 207 ALA A O 1
ATOM 1607 N N . HIS A 1 208 ? 3.095 16.544 10.256 1.00 92.62 208 HIS A N 1
ATOM 1608 C CA . HIS A 1 208 ? 4.517 16.235 10.075 1.00 92.62 208 HIS A CA 1
ATOM 1609 C C . HIS A 1 208 ? 5.133 15.484 11.266 1.00 92.62 208 HIS A C 1
ATOM 1611 O O . HIS A 1 208 ? 6.309 15.106 11.220 1.00 92.62 208 HIS A O 1
ATOM 1617 N N . GLY A 1 209 ? 4.342 15.198 12.304 1.00 95.25 209 GLY A N 1
ATOM 1618 C CA . GLY A 1 209 ? 4.716 14.317 13.411 1.00 95.25 209 GLY A CA 1
ATOM 1619 C C . GLY A 1 209 ? 4.910 12.858 12.981 1.00 95.25 209 GLY A C 1
ATOM 1620 O O . GLY A 1 209 ? 5.528 12.074 13.704 1.00 95.25 209 GLY A O 1
ATOM 1621 N N . VAL A 1 210 ? 4.438 12.506 11.781 1.00 95.88 210 VAL A N 1
ATOM 1622 C CA . VAL A 1 210 ? 4.558 11.192 11.138 1.00 95.88 210 VAL A CA 1
ATOM 1623 C C . VAL A 1 210 ? 5.122 11.317 9.718 1.00 95.88 210 VAL A C 1
ATOM 1625 O O . VAL A 1 210 ? 5.096 12.388 9.118 1.00 95.88 210 VAL A O 1
ATOM 1628 N N . SER A 1 211 ? 5.618 10.210 9.158 1.00 96.62 211 SER A N 1
ATOM 1629 C CA . SER A 1 211 ? 6.310 10.211 7.858 1.00 96.62 211 SER A CA 1
ATOM 1630 C C . SER A 1 211 ? 5.394 10.381 6.644 1.00 96.62 211 SER A C 1
ATOM 1632 O O . SER A 1 211 ? 5.867 10.720 5.561 1.00 96.62 211 SER A O 1
ATOM 1634 N N . ARG A 1 212 ? 4.088 10.112 6.800 1.00 96.19 212 ARG A N 1
ATOM 1635 C CA . ARG A 1 212 ? 3.088 10.140 5.715 1.00 96.19 212 ARG A CA 1
ATOM 1636 C C . ARG A 1 212 ? 3.491 9.302 4.490 1.00 96.19 212 ARG A C 1
ATOM 1638 O O . ARG A 1 212 ? 3.212 9.667 3.347 1.00 96.19 212 ARG A O 1
ATOM 1645 N N . MET A 1 213 ? 4.164 8.174 4.738 1.00 97.56 213 MET A N 1
ATOM 1646 C CA . MET A 1 213 ? 4.688 7.262 3.707 1.00 97.56 213 MET A CA 1
ATOM 1647 C C . MET A 1 213 ? 3.725 6.132 3.317 1.00 97.56 213 MET A C 1
ATOM 1649 O O . MET A 1 213 ? 4.021 5.361 2.409 1.00 97.56 213 MET A O 1
ATOM 1653 N N . SER A 1 214 ? 2.581 6.009 4.001 1.00 96.25 214 SER A N 1
ATOM 1654 C CA . SER A 1 214 ? 1.709 4.829 3.887 1.00 96.25 214 SER A CA 1
ATOM 1655 C C . SER A 1 214 ? 1.179 4.563 2.473 1.00 96.25 214 SER A C 1
ATOM 1657 O O . SER A 1 214 ? 1.121 3.402 2.086 1.00 96.25 214 SER A O 1
ATOM 1659 N N . ALA A 1 215 ? 0.872 5.600 1.685 1.00 96.88 215 ALA A N 1
ATOM 1660 C CA . ALA A 1 215 ? 0.414 5.440 0.301 1.00 96.88 215 ALA A CA 1
ATOM 1661 C C . ALA A 1 215 ? 1.495 4.810 -0.596 1.00 96.88 215 ALA A C 1
ATOM 1663 O O . ALA A 1 215 ? 1.235 3.825 -1.280 1.00 96.88 215 ALA A O 1
ATOM 1664 N N . TYR A 1 216 ? 2.730 5.316 -0.522 1.00 98.38 216 TYR A N 1
ATOM 1665 C CA . TYR A 1 216 ? 3.855 4.797 -1.307 1.00 98.38 216 TYR A CA 1
ATOM 1666 C C . TYR A 1 216 ? 4.229 3.366 -0.912 1.00 98.38 216 TYR A C 1
ATOM 1668 O O . TYR A 1 216 ? 4.494 2.541 -1.778 1.00 98.38 216 TYR A O 1
ATOM 1676 N N . LEU A 1 217 ? 4.224 3.065 0.392 1.00 97.44 217 LEU A N 1
ATOM 1677 C CA . LEU A 1 217 ? 4.487 1.716 0.906 1.00 97.44 217 LEU A CA 1
ATOM 1678 C C . LEU A 1 217 ? 3.384 0.728 0.515 1.00 97.44 217 LEU A C 1
ATOM 1680 O O . LEU A 1 217 ? 3.666 -0.442 0.287 1.00 97.44 217 LEU A O 1
ATOM 1684 N N . ASN A 1 218 ? 2.128 1.178 0.472 1.00 94.50 218 ASN A N 1
ATOM 1685 C CA . ASN A 1 218 ? 1.000 0.344 0.069 1.00 94.50 218 ASN A CA 1
ATOM 1686 C C . ASN A 1 218 ? 1.029 0.015 -1.429 1.00 94.50 218 ASN A C 1
ATOM 1688 O O . ASN A 1 218 ? 0.665 -1.094 -1.797 1.00 94.50 218 ASN A O 1
ATOM 1692 N N . ALA A 1 219 ? 1.473 0.953 -2.267 1.00 94.44 219 ALA A N 1
ATOM 1693 C CA . ALA A 1 219 ? 1.553 0.775 -3.714 1.00 94.44 219 ALA A CA 1
ATOM 1694 C C . ALA A 1 219 ? 2.899 0.210 -4.210 1.00 94.44 219 ALA A C 1
ATOM 1696 O O . ALA A 1 219 ? 3.112 0.157 -5.416 1.00 94.44 219 ALA A O 1
ATOM 1697 N N . GLY A 1 220 ? 3.827 -0.146 -3.313 1.00 95.56 220 GLY A N 1
ATOM 1698 C CA . GLY A 1 220 ? 5.145 -0.677 -3.693 1.00 95.56 220 GLY A CA 1
ATOM 1699 C C . GLY A 1 220 ? 6.086 0.342 -4.351 1.00 95.56 220 GLY A C 1
ATOM 1700 O O . GLY A 1 220 ? 7.123 -0.030 -4.884 1.00 95.56 220 GLY A O 1
ATOM 1701 N N . MET A 1 221 ? 5.771 1.640 -4.294 1.00 97.88 221 MET A N 1
ATOM 1702 C CA . MET A 1 221 ? 6.594 2.703 -4.898 1.00 97.88 221 MET A CA 1
ATOM 1703 C C . MET A 1 221 ? 7.856 3.004 -4.080 1.00 97.88 221 MET A C 1
ATOM 1705 O O . MET A 1 221 ? 8.792 3.629 -4.561 1.00 97.88 221 MET A O 1
ATOM 1709 N N . VAL A 1 222 ? 7.902 2.594 -2.812 1.00 97.94 222 VAL A N 1
ATOM 1710 C CA . VAL A 1 222 ? 9.110 2.702 -1.986 1.00 97.94 222 VAL A CA 1
ATOM 1711 C C . VAL A 1 222 ? 9.387 1.382 -1.291 1.00 97.94 222 VAL A C 1
ATOM 1713 O O . VAL A 1 222 ? 8.477 0.728 -0.783 1.00 97.94 222 VAL A O 1
ATOM 1716 N N . SER A 1 223 ? 10.665 1.017 -1.223 1.00 96.94 223 SER A N 1
ATOM 1717 C CA . SER A 1 223 ? 11.098 -0.223 -0.590 1.00 96.94 223 SER A CA 1
ATOM 1718 C C . SER A 1 223 ? 10.995 -0.107 0.936 1.00 96.94 223 SER A C 1
ATOM 1720 O O . SER A 1 223 ? 11.651 0.763 1.530 1.00 96.94 223 SER A O 1
ATOM 1722 N N . PRO A 1 224 ? 10.242 -1.000 1.605 1.00 97.00 224 PRO A N 1
ATOM 1723 C CA . PRO A 1 224 ? 10.204 -1.032 3.060 1.00 97.00 224 PRO A CA 1
ATOM 1724 C C . PRO A 1 224 ? 11.572 -1.396 3.652 1.00 97.00 224 PRO A C 1
ATOM 1726 O O . PRO A 1 224 ? 11.939 -0.852 4.692 1.00 97.00 224 PRO A O 1
ATOM 1729 N N . MET A 1 225 ? 12.370 -2.224 2.970 1.00 97.12 225 MET A N 1
ATOM 1730 C CA . MET A 1 225 ? 13.740 -2.556 3.381 1.00 97.12 225 MET A CA 1
ATOM 1731 C C . MET A 1 225 ? 14.641 -1.320 3.373 1.00 97.12 225 MET A C 1
ATOM 1733 O O . MET A 1 225 ? 15.384 -1.093 4.326 1.00 97.12 225 MET A O 1
ATOM 1737 N N . ARG A 1 226 ? 14.545 -0.472 2.339 1.00 97.38 226 ARG A N 1
ATOM 1738 C CA . ARG A 1 226 ? 15.305 0.785 2.282 1.00 97.38 226 ARG A CA 1
ATOM 1739 C C . ARG A 1 226 ? 14.907 1.740 3.405 1.00 97.38 226 ARG A C 1
ATOM 1741 O O . ARG A 1 226 ? 15.788 2.259 4.084 1.00 97.38 226 ARG A O 1
ATOM 1748 N N . VAL A 1 227 ? 13.606 1.937 3.631 1.00 97.81 227 VAL A N 1
ATOM 1749 C CA . VAL A 1 227 ? 13.103 2.795 4.721 1.00 97.81 227 VAL A CA 1
ATOM 1750 C C . VAL A 1 227 ? 13.565 2.273 6.086 1.00 97.81 227 VAL A C 1
ATOM 1752 O O . VAL A 1 227 ? 14.048 3.053 6.905 1.00 97.81 227 VAL A O 1
ATOM 1755 N N . ALA A 1 228 ? 13.483 0.960 6.323 1.00 97.62 228 ALA A N 1
ATOM 1756 C CA . ALA A 1 228 ? 13.948 0.336 7.560 1.00 97.62 228 ALA A CA 1
ATOM 1757 C C . ALA A 1 228 ? 15.458 0.515 7.772 1.00 97.62 228 ALA A C 1
ATOM 1759 O O . ALA A 1 228 ? 15.877 0.899 8.866 1.00 97.62 228 ALA A O 1
ATOM 1760 N N . ARG A 1 229 ? 16.270 0.294 6.732 1.00 97.38 229 ARG A N 1
ATOM 1761 C CA . ARG A 1 229 ? 17.726 0.479 6.782 1.00 97.38 229 ARG A CA 1
ATOM 1762 C C . ARG A 1 229 ? 18.103 1.924 7.087 1.00 97.38 229 ARG A C 1
ATOM 1764 O O . ARG A 1 229 ? 18.890 2.172 7.995 1.00 97.38 229 ARG A O 1
ATOM 1771 N N . GLU A 1 230 ? 17.520 2.883 6.370 1.00 96.88 230 GLU A N 1
ATOM 1772 C CA . GLU A 1 230 ? 17.794 4.309 6.578 1.00 96.88 230 GLU A CA 1
ATOM 1773 C C . GLU A 1 230 ? 17.332 4.776 7.969 1.00 96.88 230 GLU A C 1
ATOM 1775 O O . GLU A 1 230 ? 18.060 5.492 8.656 1.00 96.88 230 GLU A O 1
ATOM 1780 N N . ALA A 1 231 ? 16.177 4.304 8.448 1.00 96.75 231 ALA A N 1
ATOM 1781 C CA . ALA A 1 231 ? 15.725 4.575 9.812 1.00 96.75 231 ALA A CA 1
ATOM 1782 C C . ALA A 1 231 ? 16.623 3.926 10.879 1.00 96.75 231 ALA A C 1
ATOM 1784 O O . ALA A 1 231 ? 16.829 4.502 11.949 1.00 96.75 231 ALA A O 1
ATOM 1785 N N . SER A 1 232 ? 17.186 2.750 10.595 1.00 96.06 232 SER A N 1
ATOM 1786 C CA . SER A 1 232 ? 18.170 2.094 11.459 1.00 96.06 232 SER A CA 1
ATOM 1787 C C . SER A 1 232 ? 19.499 2.849 11.501 1.00 96.06 232 SER A C 1
ATOM 1789 O O . SER A 1 232 ? 20.111 2.953 12.562 1.00 96.06 232 SER A O 1
ATOM 1791 N N . ALA A 1 233 ? 19.923 3.448 10.391 1.00 95.31 233 ALA A N 1
ATOM 1792 C CA . ALA A 1 233 ? 21.122 4.282 10.336 1.00 95.31 233 ALA A CA 1
ATOM 1793 C C . ALA A 1 233 ? 20.928 5.678 10.966 1.00 95.31 233 ALA A C 1
ATOM 1795 O O . ALA A 1 233 ? 21.904 6.341 11.312 1.00 95.31 233 ALA A O 1
ATOM 1796 N N . ALA A 1 234 ? 19.683 6.135 11.134 1.00 93.94 234 ALA A N 1
ATOM 1797 C CA . ALA A 1 234 ? 19.387 7.445 11.703 1.00 93.94 234 ALA A CA 1
ATOM 1798 C C . ALA A 1 234 ? 19.797 7.573 13.183 1.00 93.94 234 ALA A C 1
ATOM 1800 O O . ALA A 1 234 ? 19.943 6.594 13.917 1.00 93.94 234 ALA A O 1
ATOM 1801 N N . THR A 1 235 ? 19.926 8.814 13.651 1.00 89.88 235 THR A N 1
ATOM 1802 C CA . THR A 1 235 ? 20.208 9.144 15.054 1.00 89.88 235 THR A CA 1
ATOM 1803 C C . THR A 1 235 ? 19.008 9.822 15.720 1.00 89.88 235 THR A C 1
ATOM 1805 O O . THR A 1 235 ? 18.159 10.435 15.067 1.00 89.88 235 THR A O 1
ATOM 1808 N N . GLY A 1 236 ? 18.936 9.737 17.050 1.00 90.00 236 GLY A N 1
ATOM 1809 C CA . GLY A 1 236 ? 17.942 10.446 17.858 1.00 90.00 236 GLY A CA 1
ATOM 1810 C C . GLY A 1 236 ? 16.922 9.548 18.558 1.00 90.00 236 GLY A C 1
ATOM 1811 O O . GLY A 1 236 ? 16.682 8.403 18.180 1.00 90.00 236 GLY A O 1
ATOM 1812 N N . ALA A 1 237 ? 16.299 10.107 19.597 1.00 89.94 237 ALA A N 1
ATOM 1813 C CA . ALA A 1 237 ? 15.452 9.372 20.539 1.00 89.94 237 ALA A CA 1
ATOM 1814 C C . ALA A 1 237 ? 14.206 8.721 19.908 1.00 89.94 237 ALA A C 1
ATOM 1816 O O . ALA A 1 237 ? 13.700 7.731 20.429 1.00 89.94 237 ALA A O 1
ATOM 1817 N N . GLY A 1 238 ? 13.705 9.241 18.782 1.00 94.69 238 GLY A N 1
ATOM 1818 C CA . GLY A 1 238 ? 12.544 8.661 18.108 1.00 94.69 238 GLY A CA 1
ATOM 1819 C C . GLY A 1 238 ? 12.840 7.452 17.212 1.00 94.69 238 GLY A C 1
ATOM 1820 O O . GLY A 1 238 ? 11.887 6.782 16.816 1.00 94.69 238 GLY A O 1
ATOM 1821 N N . LYS A 1 239 ? 14.115 7.106 16.957 1.00 96.25 239 LYS A N 1
ATOM 1822 C CA . LYS A 1 239 ? 14.519 5.941 16.142 1.00 96.25 239 LYS A CA 1
ATOM 1823 C C . LYS A 1 239 ? 13.864 4.644 16.609 1.00 96.25 239 LYS A C 1
ATOM 1825 O O . LYS A 1 239 ? 13.181 3.988 15.829 1.00 96.25 239 LYS A O 1
ATOM 1830 N N . ALA A 1 240 ? 14.060 4.280 17.878 1.00 95.50 240 ALA A N 1
ATOM 1831 C CA . ALA A 1 240 ? 13.561 3.015 18.417 1.00 95.50 240 ALA A CA 1
ATOM 1832 C C . ALA A 1 240 ? 12.034 2.928 18.303 1.00 95.50 240 ALA A C 1
ATOM 1834 O O . ALA A 1 240 ? 11.491 1.890 17.931 1.00 95.50 240 ALA A O 1
ATOM 1835 N N . LYS A 1 241 ? 11.339 4.049 18.545 1.00 96.06 241 LYS A N 1
ATOM 1836 C CA . LYS A 1 241 ? 9.884 4.093 18.423 1.00 96.06 241 LYS A CA 1
ATOM 1837 C C . LYS A 1 241 ? 9.419 3.999 16.971 1.00 96.06 241 LYS A C 1
ATOM 1839 O O . LYS A 1 241 ? 8.448 3.301 16.713 1.00 96.06 241 LYS A O 1
ATOM 1844 N N . PHE A 1 242 ? 10.095 4.667 16.036 1.00 97.25 242 PHE A N 1
ATOM 1845 C CA . PHE A 1 242 ? 9.781 4.553 14.612 1.00 97.25 242 PHE A CA 1
ATOM 1846 C C . PHE A 1 242 ? 9.971 3.119 14.119 1.00 97.25 242 PHE A C 1
ATOM 1848 O O . PHE A 1 242 ? 9.062 2.576 13.505 1.00 97.25 242 PHE A O 1
ATOM 1855 N N . LEU A 1 243 ? 11.103 2.485 14.439 1.00 96.62 243 LEU A N 1
ATOM 1856 C CA . LEU A 1 243 ? 11.383 1.105 14.041 1.00 96.62 243 LEU A CA 1
ATOM 1857 C C . LEU A 1 243 ? 10.409 0.104 14.666 1.00 96.62 243 LEU A C 1
ATOM 1859 O O . LEU A 1 243 ? 9.953 -0.786 13.963 1.00 96.62 243 LEU A O 1
ATOM 1863 N N . SER A 1 244 ? 10.038 0.269 15.939 1.00 93.75 244 SER A N 1
ATOM 1864 C CA . SER A 1 244 ? 8.987 -0.550 16.562 1.00 93.75 244 SER A CA 1
ATOM 1865 C C . SER A 1 244 ? 7.671 -0.421 15.790 1.00 93.75 244 SER A C 1
ATOM 1867 O O . SER A 1 244 ? 7.068 -1.423 15.433 1.00 93.75 244 SER A O 1
ATOM 1869 N N . GLU A 1 245 ? 7.249 0.791 15.423 1.00 93.00 245 GLU A N 1
ATOM 1870 C CA . GLU A 1 245 ? 6.017 0.943 14.644 1.00 93.00 245 GLU A CA 1
ATOM 1871 C C . GLU A 1 245 ? 6.136 0.357 13.228 1.00 93.00 245 GLU A C 1
ATOM 1873 O O . GLU A 1 245 ? 5.245 -0.346 12.750 1.00 93.00 245 GLU A O 1
ATOM 1878 N N . PHE A 1 246 ? 7.259 0.631 12.567 1.00 96.56 246 PHE A N 1
ATOM 1879 C CA . PHE A 1 246 ? 7.484 0.296 11.170 1.00 96.56 246 PHE A CA 1
ATOM 1880 C C . PHE A 1 246 ? 7.765 -1.189 10.930 1.00 96.56 246 PHE A C 1
ATOM 1882 O O . PHE A 1 246 ? 7.350 -1.714 9.906 1.00 96.56 246 PHE A O 1
ATOM 1889 N N . LEU A 1 247 ? 8.466 -1.866 11.839 1.00 96.94 247 LEU A N 1
ATOM 1890 C CA . LEU A 1 247 ? 8.803 -3.285 11.710 1.00 96.94 247 LEU A CA 1
ATOM 1891 C C . LEU A 1 247 ? 7.737 -4.161 12.364 1.00 96.94 247 LEU A C 1
ATOM 1893 O O . LEU A 1 247 ? 7.269 -5.114 11.748 1.00 96.94 247 LEU A O 1
ATOM 1897 N N . THR A 1 248 ? 7.314 -3.814 13.584 1.00 96.25 248 THR A N 1
ATOM 1898 C CA . THR A 1 248 ? 6.387 -4.645 14.357 1.00 96.25 248 THR A CA 1
ATOM 1899 C C . THR A 1 248 ? 4.973 -4.556 13.810 1.00 96.25 248 THR A C 1
ATOM 1901 O O . THR A 1 248 ? 4.443 -5.564 13.365 1.00 96.25 248 THR A O 1
ATOM 1904 N N . TRP A 1 249 ? 4.328 -3.382 13.825 1.00 95.75 249 TRP A N 1
ATOM 1905 C CA . TRP A 1 249 ? 2.903 -3.300 13.469 1.00 95.75 249 TRP A CA 1
ATOM 1906 C C . TRP A 1 249 ? 2.657 -3.555 11.988 1.00 95.75 249 TRP A C 1
ATOM 1908 O O . TRP A 1 249 ? 1.690 -4.230 11.639 1.00 95.75 249 TRP A O 1
ATOM 1918 N N . ARG A 1 250 ? 3.547 -3.061 11.118 1.00 95.88 250 ARG A N 1
ATOM 1919 C CA . ARG A 1 250 ? 3.482 -3.382 9.690 1.00 95.88 250 ARG A CA 1
ATOM 1920 C C . ARG A 1 250 ? 3.732 -4.871 9.463 1.00 95.88 250 ARG A C 1
ATOM 1922 O O . ARG A 1 250 ? 2.881 -5.515 8.865 1.00 95.88 250 ARG A O 1
ATOM 1929 N N . GLY A 1 251 ? 4.852 -5.416 9.945 1.00 96.75 251 GLY A N 1
ATOM 1930 C CA . GLY A 1 251 ? 5.210 -6.821 9.730 1.00 96.75 251 GLY A CA 1
ATOM 1931 C C . GLY A 1 251 ? 4.170 -7.789 10.294 1.00 96.75 251 GLY A C 1
ATOM 1932 O O . GLY A 1 251 ? 3.801 -8.749 9.626 1.00 96.75 251 GLY A O 1
ATOM 1933 N N . LEU A 1 252 ? 3.617 -7.485 11.472 1.00 97.44 252 LEU A N 1
ATOM 1934 C CA . LEU A 1 252 ? 2.525 -8.241 12.082 1.00 97.44 252 LEU A CA 1
ATOM 1935 C C . LEU A 1 252 ? 1.284 -8.273 11.189 1.00 97.44 252 LEU A C 1
ATOM 1937 O O . LEU A 1 252 ? 0.666 -9.324 11.072 1.00 97.44 252 LEU A O 1
ATOM 1941 N N . ALA A 1 253 ? 0.917 -7.153 10.559 1.00 95.56 253 ALA A N 1
ATOM 1942 C CA . ALA A 1 253 ? -0.238 -7.109 9.667 1.00 95.56 253 ALA A CA 1
ATOM 1943 C C . ALA A 1 253 ? -0.044 -8.005 8.431 1.00 95.56 253 ALA A C 1
ATOM 1945 O O . ALA A 1 253 ? -0.956 -8.749 8.081 1.00 95.56 253 ALA A O 1
ATOM 1946 N N . TYR A 1 254 ? 1.144 -7.993 7.813 1.00 96.62 254 TYR A N 1
ATOM 1947 C CA . TYR A 1 254 ? 1.462 -8.877 6.681 1.00 96.62 254 TYR A CA 1
ATOM 1948 C C . TYR A 1 254 ? 1.486 -10.351 7.092 1.00 96.62 254 TYR A C 1
ATOM 1950 O O . TYR A 1 254 ? 0.802 -11.164 6.475 1.00 96.62 254 TYR A O 1
ATOM 1958 N N . ALA A 1 255 ? 2.176 -10.682 8.186 1.00 97.12 255 ALA A N 1
ATOM 1959 C CA . ALA A 1 255 ? 2.240 -12.048 8.695 1.00 97.12 255 ALA A CA 1
ATOM 1960 C C . ALA A 1 255 ? 0.861 -12.580 9.112 1.00 97.12 255 ALA A C 1
ATOM 1962 O O . ALA A 1 255 ? 0.527 -13.736 8.855 1.00 97.12 255 ALA A O 1
ATOM 1963 N N . TYR A 1 256 ? 0.021 -11.729 9.706 1.00 95.75 256 TYR A N 1
ATOM 1964 C CA . TYR A 1 256 ? -1.356 -12.083 10.018 1.00 95.75 256 TYR A CA 1
ATOM 1965 C C . TYR A 1 256 ? -2.146 -12.409 8.746 1.00 95.75 256 TYR A C 1
ATOM 1967 O O . TYR A 1 256 ? -2.731 -13.484 8.662 1.00 95.75 256 TYR A O 1
ATOM 1975 N N . CYS A 1 257 ? -2.121 -11.536 7.738 1.00 94.75 257 CYS A N 1
ATOM 1976 C CA . CYS A 1 257 ? -2.818 -11.779 6.476 1.00 94.75 257 CYS A CA 1
ATOM 1977 C C . CYS A 1 257 ? -2.305 -13.035 5.746 1.00 94.75 257 CYS A C 1
ATOM 1979 O O . CYS A 1 257 ? -3.106 -13.783 5.195 1.00 94.75 257 CYS A O 1
ATOM 1981 N N . PHE A 1 258 ? -0.999 -13.311 5.816 1.00 95.44 258 PHE A N 1
ATOM 1982 C CA . PHE A 1 258 ? -0.384 -14.517 5.256 1.00 95.44 258 PHE A CA 1
ATOM 1983 C C . PHE A 1 258 ? -0.898 -15.809 5.920 1.00 95.44 258 PHE A C 1
ATOM 1985 O O . PHE A 1 258 ? -1.231 -16.776 5.241 1.00 95.44 258 PHE A O 1
ATOM 1992 N N . HIS A 1 259 ? -1.003 -15.846 7.253 1.00 94.62 259 HIS A N 1
ATOM 1993 C CA . HIS A 1 259 ? -1.425 -17.054 7.981 1.00 94.62 259 HIS A CA 1
ATOM 1994 C C . HIS A 1 259 ? -2.934 -17.182 8.221 1.00 94.62 259 HIS A C 1
ATOM 1996 O O . HIS A 1 259 ? -3.410 -18.258 8.609 1.00 94.62 259 HIS A O 1
ATOM 2002 N N . PHE A 1 260 ? -3.672 -16.088 8.057 1.00 92.31 260 PHE A N 1
ATOM 2003 C CA . PHE A 1 260 ? -5.113 -15.996 8.268 1.00 92.31 260 PHE A CA 1
ATOM 2004 C C . PHE A 1 260 ? -5.758 -15.275 7.075 1.00 92.31 260 PHE A C 1
ATOM 2006 O O . PHE A 1 260 ? -6.302 -14.179 7.242 1.00 92.31 260 PHE A O 1
ATOM 2013 N N . PRO A 1 261 ? -5.681 -15.863 5.865 1.00 89.31 261 PRO A N 1
ATOM 2014 C CA . PRO A 1 261 ? -6.197 -15.228 4.664 1.00 89.31 261 PRO A CA 1
ATOM 2015 C C . PRO A 1 261 ? -7.703 -14.980 4.782 1.00 89.31 261 PRO A C 1
ATOM 2017 O O . PRO A 1 261 ? -8.462 -15.796 5.313 1.00 89.31 261 PRO A O 1
ATOM 2020 N N . MET A 1 262 ? -8.136 -13.824 4.283 1.00 88.62 262 MET A N 1
ATOM 2021 C CA . MET A 1 262 ? -9.555 -13.500 4.150 1.00 88.62 262 MET A CA 1
ATOM 2022 C C . MET A 1 262 ? -10.156 -14.197 2.922 1.00 88.62 262 MET A C 1
ATOM 2024 O O . MET A 1 262 ? -9.443 -14.395 1.935 1.00 88.62 262 MET A O 1
ATOM 2028 N N . PRO A 1 263 ? -11.449 -14.565 2.953 1.00 87.88 263 PRO A N 1
ATOM 2029 C CA . PRO A 1 263 ? -12.107 -15.152 1.794 1.00 87.88 263 PRO A CA 1
ATOM 2030 C C . PRO A 1 263 ? -12.160 -14.158 0.627 1.00 87.88 263 PRO A C 1
ATOM 2032 O O . PRO A 1 263 ? -12.070 -12.944 0.818 1.00 87.88 263 PRO A O 1
ATOM 2035 N N . GLY A 1 264 ? -12.384 -14.676 -0.587 1.00 83.31 264 GLY A N 1
ATOM 2036 C CA . GLY A 1 264 ? -12.539 -13.879 -1.815 1.00 83.31 264 GLY A CA 1
ATOM 2037 C C . GLY A 1 264 ? -13.569 -12.745 -1.708 1.00 83.31 264 GLY A C 1
ATOM 2038 O O . GLY A 1 264 ? -13.431 -11.718 -2.364 1.00 83.31 264 GLY A O 1
ATOM 2039 N N . SER A 1 265 ? -14.574 -12.907 -0.842 1.00 84.62 265 SER A N 1
ATOM 2040 C CA . SER A 1 265 ? -15.621 -11.918 -0.562 1.00 84.62 265 SER A CA 1
ATOM 2041 C C . SER A 1 265 ? -15.181 -10.751 0.335 1.00 84.62 265 SER A C 1
ATOM 2043 O O . SER A 1 265 ? -15.965 -9.829 0.540 1.00 84.62 265 SER A O 1
ATOM 2045 N N . GLY A 1 266 ? -13.960 -10.773 0.879 1.00 85.62 266 GLY A N 1
ATOM 2046 C CA . GLY A 1 266 ? -13.425 -9.736 1.764 1.00 85.62 266 GLY A CA 1
ATOM 2047 C C . GLY A 1 266 ? -13.385 -10.133 3.241 1.00 85.62 266 GLY A C 1
ATOM 2048 O O . GLY A 1 266 ? -13.555 -11.294 3.607 1.00 85.62 266 GLY A O 1
ATOM 2049 N N . ALA A 1 267 ? -13.109 -9.153 4.104 1.00 87.06 267 ALA A N 1
ATOM 2050 C CA . ALA A 1 267 ? -13.021 -9.368 5.545 1.00 87.06 267 ALA A CA 1
ATOM 2051 C C . ALA A 1 267 ? -14.383 -9.753 6.148 1.00 87.06 267 ALA A C 1
ATOM 2053 O O . ALA A 1 267 ? -15.422 -9.212 5.782 1.00 87.06 267 ALA A O 1
ATOM 2054 N N . THR A 1 268 ? -14.355 -10.665 7.112 1.00 89.31 268 THR A N 1
ATOM 2055 C CA . THR A 1 268 ? -15.516 -11.192 7.835 1.00 89.31 268 THR A CA 1
ATOM 2056 C C . THR A 1 268 ? -15.220 -11.218 9.335 1.00 89.31 268 THR A C 1
ATOM 2058 O O . THR A 1 268 ? -14.083 -11.019 9.774 1.00 89.31 268 THR A O 1
ATOM 2061 N N . LEU A 1 269 ? -16.224 -11.520 10.158 1.00 90.56 269 LEU A N 1
ATOM 2062 C CA . LEU A 1 269 ? -15.982 -11.717 11.588 1.00 90.56 269 LEU A CA 1
ATOM 2063 C C . LEU A 1 269 ? -15.129 -12.960 11.876 1.00 90.56 269 LEU A C 1
ATOM 2065 O O . LEU A 1 269 ? -14.549 -13.036 12.956 1.00 90.56 269 LEU A O 1
ATOM 2069 N N . ASP A 1 270 ? -14.990 -13.906 10.940 1.00 88.19 270 ASP A N 1
ATOM 2070 C CA . ASP A 1 270 ? -14.258 -15.158 11.173 1.00 88.19 270 ASP A CA 1
ATOM 2071 C C . ASP A 1 270 ? -12.771 -14.953 11.447 1.00 88.19 270 ASP A C 1
ATOM 2073 O O . ASP A 1 270 ? -12.182 -15.737 12.196 1.00 88.19 270 ASP A O 1
ATOM 2077 N N . GLN A 1 271 ? -12.194 -13.869 10.922 1.00 88.12 271 GLN A N 1
ATOM 2078 C CA . GLN A 1 271 ? -10.814 -13.472 11.199 1.00 88.12 271 GLN A CA 1
ATOM 2079 C C . GLN A 1 271 ? -10.632 -12.995 12.656 1.00 88.12 271 GLN A C 1
ATOM 2081 O O . GLN A 1 271 ? -9.535 -13.051 13.213 1.00 88.12 271 GLN A O 1
ATOM 2086 N N . LEU A 1 272 ? -11.697 -12.568 13.337 1.00 90.50 272 LEU A N 1
ATOM 2087 C CA . LEU A 1 272 ? -11.591 -12.088 14.711 1.00 90.50 272 LEU A CA 1
ATOM 2088 C C . LEU A 1 272 ? -11.293 -13.229 15.703 1.00 90.50 272 LEU A C 1
ATOM 2090 O O . LEU A 1 272 ? -11.766 -14.361 15.537 1.00 90.50 272 LEU A O 1
ATOM 2094 N N . PRO A 1 273 ? -10.554 -12.944 16.794 1.00 90.56 273 PRO A N 1
ATOM 2095 C CA . PRO A 1 273 ? -10.326 -13.928 17.843 1.00 90.56 273 PRO A CA 1
ATOM 2096 C C . PRO A 1 273 ? -11.647 -14.341 18.507 1.00 90.56 273 PRO A C 1
ATOM 2098 O O . PRO A 1 273 ? -12.596 -13.560 18.582 1.00 90.56 273 PRO A O 1
ATOM 2101 N N . ALA A 1 274 ? -11.699 -15.566 19.038 1.00 93.25 274 ALA A N 1
ATOM 2102 C CA . ALA A 1 274 ? -12.926 -16.152 19.586 1.00 93.25 274 ALA A CA 1
ATOM 2103 C C . ALA A 1 274 ? -13.599 -15.279 20.660 1.00 93.25 274 ALA A C 1
ATOM 2105 O O . ALA A 1 274 ? -14.816 -15.124 20.646 1.00 93.25 274 ALA A O 1
ATOM 2106 N N . TRP A 1 275 ? -12.817 -14.648 21.542 1.00 94.88 275 TRP A N 1
ATOM 2107 C CA . TRP A 1 275 ? -13.354 -13.744 22.563 1.00 94.88 275 TRP A CA 1
ATOM 2108 C C . TRP A 1 275 ? -14.028 -12.504 21.953 1.00 94.88 275 TRP A C 1
ATOM 2110 O O . TRP A 1 275 ? -15.052 -12.060 22.464 1.00 94.88 275 TRP A O 1
ATOM 2120 N N . ALA A 1 276 ? -13.494 -11.971 20.845 1.00 94.44 276 ALA A N 1
ATOM 2121 C CA . ALA A 1 276 ? -14.046 -10.802 20.163 1.00 94.44 276 ALA A CA 1
ATOM 2122 C C . ALA A 1 276 ? -15.363 -11.157 19.463 1.00 94.44 276 ALA A C 1
ATOM 2124 O O . ALA A 1 276 ? -16.339 -10.420 19.561 1.00 94.44 276 ALA A O 1
ATOM 2125 N N . LYS A 1 277 ? -15.422 -12.332 18.824 1.00 94.12 277 LYS A N 1
ATOM 2126 C CA . LYS A 1 277 ? -16.676 -12.869 18.279 1.00 94.12 277 LYS A CA 1
ATOM 2127 C C . LYS A 1 277 ? -17.718 -13.065 19.379 1.00 94.12 277 LYS A C 1
ATOM 2129 O O . LYS A 1 277 ? -18.843 -12.606 19.238 1.00 94.12 277 LYS A O 1
ATOM 2134 N N . GLY A 1 278 ? -17.318 -13.671 20.500 1.00 95.44 278 GLY A N 1
ATOM 2135 C CA . GLY A 1 278 ? -18.190 -13.897 21.652 1.00 95.44 278 GLY A CA 1
ATOM 2136 C C . GLY A 1 278 ? -18.800 -12.607 22.202 1.00 95.44 278 GLY A C 1
ATOM 2137 O O . GLY A 1 278 ? -20.014 -12.540 22.368 1.00 95.44 278 GLY A O 1
ATOM 2138 N N . THR A 1 279 ? -17.991 -11.563 22.420 1.00 95.31 279 THR A N 1
ATOM 2139 C CA . THR A 1 279 ? -18.513 -10.271 22.900 1.00 95.31 279 THR A CA 1
ATOM 2140 C C . THR A 1 279 ? -19.410 -9.591 21.862 1.00 95.31 279 THR A C 1
ATOM 2142 O O . THR A 1 279 ? -20.482 -9.111 22.217 1.00 95.31 279 THR A O 1
ATOM 2145 N N . LEU A 1 280 ? -19.059 -9.624 20.570 1.00 93.81 280 LEU A N 1
ATOM 2146 C CA . LEU A 1 280 ? -19.911 -9.059 19.517 1.00 93.81 280 LEU A CA 1
ATOM 2147 C C . LEU A 1 280 ? -21.273 -9.764 19.440 1.00 93.81 280 LEU A C 1
ATOM 2149 O O . LEU A 1 280 ? -22.290 -9.095 19.286 1.00 93.81 280 LEU A O 1
ATOM 2153 N N . CYS A 1 281 ? -21.307 -11.091 19.596 1.00 92.81 281 CYS A N 1
ATOM 2154 C CA . CYS A 1 281 ? -22.549 -11.861 19.647 1.00 92.81 281 CYS A CA 1
ATOM 2155 C C . CYS A 1 281 ? -23.392 -11.530 20.887 1.00 92.81 281 CYS A C 1
ATOM 2157 O O . CYS A 1 281 ? -24.600 -11.352 20.760 1.00 92.81 281 CYS A O 1
ATOM 2159 N N . GLN A 1 282 ? -22.773 -11.415 22.068 1.00 94.69 282 GLN A N 1
ATOM 2160 C CA . GLN A 1 282 ? -23.475 -11.051 23.309 1.00 94.69 282 GLN A CA 1
ATOM 2161 C C . GLN A 1 282 ? -24.161 -9.685 23.206 1.00 94.69 282 GLN A C 1
ATOM 2163 O O . GLN A 1 282 ? -25.269 -9.516 23.703 1.00 94.69 282 GLN A O 1
ATOM 2168 N N . HIS A 1 283 ? -23.529 -8.742 22.508 1.00 92.94 283 HIS A N 1
ATOM 2169 C CA . HIS A 1 283 ? -24.022 -7.379 22.319 1.00 92.94 283 HIS A CA 1
ATOM 2170 C C . HIS A 1 283 ? -24.794 -7.179 21.005 1.00 92.94 283 HIS A C 1
ATOM 2172 O O . HIS A 1 283 ? -25.070 -6.045 20.607 1.00 92.94 283 HIS A O 1
ATOM 2178 N N . ALA A 1 284 ? -25.149 -8.248 20.284 1.00 90.19 284 ALA A N 1
ATOM 2179 C CA . ALA A 1 284 ? -25.846 -8.123 19.003 1.00 90.19 284 ALA A CA 1
ATOM 2180 C C . ALA A 1 284 ? -27.215 -7.433 19.157 1.00 90.19 284 ALA A C 1
ATOM 2182 O O . ALA A 1 284 ? -27.566 -6.599 18.327 1.00 90.19 284 ALA A O 1
ATOM 2183 N N . GLY A 1 285 ? -27.935 -7.714 20.250 1.00 89.44 285 GLY A N 1
ATOM 2184 C CA . GLY A 1 285 ? -29.260 -7.153 20.544 1.00 89.44 285 GLY A CA 1
ATOM 2185 C C . GLY A 1 285 ? -29.272 -5.738 21.134 1.00 89.44 285 GLY A C 1
ATOM 2186 O O . GLY A 1 285 ? -30.354 -5.196 21.356 1.00 89.44 285 GLY A O 1
ATOM 2187 N N . ASP A 1 286 ? -28.109 -5.137 21.397 1.00 92.50 286 ASP A N 1
ATOM 2188 C CA . ASP A 1 286 ? -28.034 -3.790 21.967 1.00 92.50 286 ASP A CA 1
ATOM 2189 C C . ASP A 1 286 ? -28.690 -2.759 21.034 1.00 92.50 286 ASP A C 1
ATOM 2191 O O . ASP A 1 286 ? -28.472 -2.760 19.816 1.00 92.50 286 ASP A O 1
ATOM 2195 N N . GLN A 1 287 ? -29.473 -1.839 21.605 1.00 90.94 287 GLN A N 1
ATOM 2196 C CA . GLN A 1 287 ? -30.094 -0.764 20.834 1.00 90.94 287 GLN A CA 1
ATOM 2197 C C . GLN A 1 287 ? -29.032 0.183 20.264 1.00 90.94 287 GLN A C 1
ATOM 2199 O O . GLN A 1 287 ? -28.131 0.634 20.973 1.00 90.94 287 GLN A O 1
ATOM 2204 N N . ARG A 1 288 ? -29.155 0.507 18.972 1.00 90.44 288 ARG A N 1
ATOM 2205 C CA . ARG A 1 288 ? -28.226 1.381 18.244 1.00 90.44 288 ARG A CA 1
ATOM 2206 C C . ARG A 1 288 ? -28.987 2.442 17.468 1.00 90.44 288 ARG A C 1
ATOM 2208 O O . ARG A 1 288 ? -30.000 2.156 16.833 1.00 90.44 288 ARG A O 1
ATOM 2215 N N . THR A 1 289 ? -28.444 3.654 17.455 1.00 92.44 289 THR A N 1
ATOM 2216 C CA . THR A 1 289 ? -28.876 4.691 16.515 1.00 92.44 289 THR A CA 1
ATOM 2217 C C . THR A 1 289 ? -28.197 4.426 15.183 1.00 92.44 289 THR A C 1
ATOM 2219 O O . THR A 1 289 ? -27.061 4.849 14.961 1.00 92.44 289 THR A O 1
ATOM 2222 N N . VAL A 1 290 ? -28.881 3.684 14.315 1.00 95.44 290 VAL A N 1
ATOM 2223 C CA . VAL A 1 290 ? -28.348 3.341 12.997 1.00 95.44 290 VAL A CA 1
ATOM 2224 C C . VAL A 1 290 ? -28.288 4.594 12.130 1.00 95.44 290 VAL A C 1
ATOM 2226 O O . VAL A 1 290 ? -29.289 5.289 11.953 1.00 95.44 290 VAL A O 1
ATOM 2229 N N . ILE A 1 291 ? -27.108 4.880 11.582 1.00 96.06 291 ILE A N 1
ATOM 2230 C CA . ILE A 1 291 ? -26.905 5.985 10.643 1.00 96.06 291 ILE A CA 1
ATOM 2231 C C . ILE A 1 291 ? -26.686 5.386 9.253 1.00 96.06 291 ILE A C 1
ATOM 2233 O O . ILE A 1 291 ? -25.799 4.542 9.103 1.00 96.06 291 ILE A O 1
ATOM 2237 N N . PRO A 1 292 ? -27.444 5.818 8.226 1.00 95.25 292 PRO A N 1
ATOM 2238 C CA . PRO A 1 292 ? -27.240 5.350 6.860 1.00 95.25 292 PRO A CA 1
ATOM 2239 C C . PRO A 1 292 ? -25.793 5.541 6.400 1.00 95.25 292 PRO A C 1
ATOM 2241 O O . PRO A 1 292 ? -25.164 6.568 6.686 1.00 95.25 292 PRO A O 1
ATOM 2244 N N . ARG A 1 293 ? -25.270 4.564 5.655 1.00 93.62 293 ARG A N 1
ATOM 2245 C CA . ARG A 1 293 ? -23.880 4.558 5.183 1.00 93.62 293 ARG A CA 1
ATOM 2246 C C . ARG A 1 293 ? -23.551 5.821 4.394 1.00 93.62 293 ARG A C 1
ATOM 2248 O O . ARG A 1 293 ? -22.474 6.375 4.563 1.00 93.62 293 ARG A O 1
ATOM 2255 N N . GLU A 1 294 ? -24.482 6.313 3.590 1.00 94.50 294 GLU A N 1
ATOM 2256 C CA . GLU A 1 294 ? -24.340 7.504 2.749 1.00 94.50 294 GLU A CA 1
ATOM 2257 C C . GLU A 1 294 ? -24.092 8.752 3.606 1.00 94.50 294 GLU A C 1
ATOM 2259 O O . GLU A 1 294 ? -23.230 9.576 3.293 1.00 94.50 294 GLU A O 1
ATOM 2264 N N . ARG A 1 295 ? -24.781 8.855 4.751 1.00 96.56 295 ARG A N 1
ATOM 2265 C CA . ARG A 1 295 ? -24.568 9.939 5.718 1.00 96.56 295 ARG A CA 1
ATOM 2266 C C . ARG A 1 295 ? -23.225 9.823 6.420 1.00 96.56 295 ARG A C 1
ATOM 2268 O O . ARG A 1 295 ? -22.558 10.838 6.619 1.00 96.56 295 ARG A O 1
ATOM 2275 N N . LEU A 1 296 ? -22.808 8.607 6.774 1.00 95.62 296 LEU A N 1
ATOM 2276 C CA . LEU A 1 296 ? -21.474 8.378 7.326 1.00 95.62 296 LEU A CA 1
ATOM 2277 C C . LEU A 1 296 ? -20.393 8.738 6.302 1.00 95.62 296 LEU A C 1
ATOM 2279 O O . LEU A 1 296 ? -19.464 9.451 6.653 1.00 95.62 296 LEU A O 1
ATOM 2283 N N . LEU A 1 297 ? -20.534 8.352 5.031 1.00 94.00 297 LEU A N 1
ATOM 2284 C CA . LEU A 1 297 ? -19.586 8.702 3.966 1.00 94.00 297 LEU A CA 1
ATOM 2285 C C . LEU A 1 297 ? -19.453 10.221 3.780 1.00 94.00 297 LEU A C 1
ATOM 2287 O O . LEU A 1 297 ? -18.335 10.714 3.614 1.00 94.00 297 LEU A O 1
ATOM 2291 N N . ALA A 1 298 ? -20.561 10.960 3.892 1.00 95.00 298 ALA A N 1
ATOM 2292 C CA . ALA A 1 298 ? -20.594 12.422 3.825 1.00 95.00 298 ALA A CA 1
ATOM 2293 C C . ALA A 1 298 ? -20.080 13.134 5.098 1.00 95.00 298 ALA A C 1
ATOM 2295 O O . ALA A 1 298 ? -20.026 14.366 5.134 1.00 95.00 298 ALA A O 1
ATOM 2296 N N . GLY A 1 299 ? -19.716 12.396 6.155 1.00 96.88 299 GLY A N 1
ATOM 2297 C CA . GLY A 1 299 ? -19.323 12.979 7.440 1.00 96.88 299 GLY A CA 1
ATOM 2298 C C . GLY A 1 299 ? -20.482 13.721 8.101 1.00 96.88 299 GLY A C 1
ATOM 2299 O O . GLY A 1 299 ? -20.344 14.890 8.460 1.00 96.88 299 GLY A O 1
ATOM 2300 N N . GLN A 1 300 ? -21.643 13.068 8.173 1.00 97.00 300 GLN A N 1
ATOM 2301 C CA . GLN A 1 300 ? -22.875 13.604 8.748 1.00 97.00 300 GLN A CA 1
ATOM 2302 C C . GLN A 1 300 ? -23.448 12.668 9.822 1.00 97.00 300 GLN A C 1
ATOM 2304 O O . GLN A 1 300 ? -24.655 12.422 9.853 1.00 97.00 300 GLN A O 1
ATOM 2309 N N . SER A 1 301 ? -22.592 12.135 10.691 1.00 95.62 301 SER A N 1
ATOM 2310 C CA . SER A 1 301 ? -22.978 11.302 11.835 1.00 95.62 301 SER A CA 1
ATOM 2311 C C . SER A 1 301 ? -23.642 12.099 12.966 1.00 95.62 301 SER A C 1
ATOM 2313 O O . SER A 1 301 ? -24.362 11.530 13.782 1.00 95.62 301 SER A O 1
ATOM 2315 N N . GLY A 1 302 ? -23.407 13.416 13.030 1.00 95.12 302 GLY A N 1
ATOM 2316 C CA . GLY A 1 302 ? -23.812 14.265 14.155 1.00 95.12 302 GLY A CA 1
ATOM 2317 C C . GLY A 1 302 ? -22.732 14.398 15.238 1.00 95.12 302 GLY A C 1
ATOM 2318 O O . GLY A 1 302 ? -22.799 15.317 16.054 1.00 95.12 302 GLY A O 1
ATOM 2319 N N . ASP A 1 303 ? -21.695 13.553 15.215 1.00 96.31 303 ASP A N 1
ATOM 2320 C CA . ASP A 1 303 ? -20.470 13.733 15.995 1.00 96.31 303 ASP A CA 1
ATOM 2321 C C . ASP A 1 303 ? -19.504 14.637 15.215 1.00 96.31 303 ASP A C 1
ATOM 2323 O O . ASP A 1 303 ? -18.876 14.220 14.241 1.00 96.31 303 ASP A O 1
ATOM 2327 N N . LYS A 1 304 ? -19.360 15.893 15.658 1.00 96.62 304 LYS A N 1
ATOM 2328 C CA . LYS A 1 304 ? -18.541 16.905 14.967 1.00 96.62 304 LYS A CA 1
ATOM 2329 C C . LYS A 1 304 ? -17.081 16.479 14.775 1.00 96.62 304 LYS A C 1
ATOM 2331 O O . LYS A 1 304 ? -16.479 16.859 13.769 1.00 96.62 304 LYS A O 1
ATOM 2336 N N . ALA A 1 305 ? -16.507 15.728 15.717 1.00 94.94 305 ALA A N 1
ATOM 2337 C CA . ALA A 1 305 ? -15.119 15.288 15.628 1.00 94.94 305 ALA A CA 1
ATOM 2338 C C . ALA A 1 305 ? -14.974 14.177 14.582 1.00 94.94 305 ALA A C 1
ATOM 2340 O O . ALA A 1 305 ? -14.093 14.254 13.721 1.00 94.94 305 ALA A O 1
ATOM 2341 N N . TRP A 1 306 ? -15.862 13.179 14.609 1.00 96.94 306 TRP A N 1
ATOM 2342 C CA . TRP A 1 306 ? -15.874 12.108 13.610 1.00 96.94 306 TRP A CA 1
ATOM 2343 C C . TRP A 1 306 ? -16.165 12.632 12.205 1.00 96.94 306 TRP A C 1
ATOM 2345 O O . TRP A 1 306 ? -15.449 12.307 11.259 1.00 96.94 306 TRP A O 1
ATOM 2355 N N . ASP A 1 307 ? -17.138 13.529 12.089 1.00 97.62 307 ASP A N 1
ATOM 2356 C CA . ASP A 1 307 ? -17.513 14.190 10.844 1.00 97.62 307 ASP A CA 1
ATOM 2357 C C . ASP A 1 307 ? -16.345 14.998 10.254 1.00 97.62 307 ASP A C 1
ATOM 2359 O O . ASP A 1 307 ? -16.114 14.983 9.042 1.00 97.62 307 ASP A O 1
ATOM 2363 N N . GLY A 1 308 ? -15.561 15.669 11.106 1.00 96.75 308 GLY A N 1
ATOM 2364 C CA . GLY A 1 308 ? -14.323 16.340 10.711 1.00 96.75 308 GLY A CA 1
ATOM 2365 C C . GLY A 1 308 ? -13.261 15.370 10.184 1.00 96.75 308 GLY A C 1
ATOM 2366 O O . GLY A 1 308 ? -12.697 15.609 9.116 1.00 96.75 308 GLY A O 1
ATOM 2367 N N . MET A 1 309 ? -13.028 14.254 10.886 1.00 96.88 309 MET A N 1
ATOM 2368 C CA . MET A 1 309 ? -12.092 13.201 10.459 1.00 96.88 309 MET A CA 1
ATOM 2369 C C . MET A 1 309 ? -12.496 12.589 9.113 1.00 96.88 309 MET A C 1
ATOM 2371 O O . MET A 1 309 ? -11.653 12.428 8.232 1.00 96.88 309 MET A O 1
ATOM 2375 N N . GLN A 1 310 ? -13.783 12.294 8.931 1.00 97.38 310 GLN A N 1
ATOM 2376 C CA . GLN A 1 310 ? -14.312 11.735 7.693 1.00 97.38 310 GLN A CA 1
ATOM 2377 C C . GLN A 1 310 ? -14.155 12.706 6.519 1.00 97.38 310 GLN A C 1
ATOM 2379 O O . GLN A 1 310 ? -13.633 12.322 5.475 1.00 97.38 310 GLN A O 1
ATOM 2384 N N . ARG A 1 311 ? -14.551 13.976 6.682 1.00 96.69 311 ARG A N 1
ATOM 2385 C CA . ARG A 1 311 ? -14.377 14.990 5.628 1.00 96.69 311 ARG A CA 1
ATOM 2386 C C . ARG A 1 311 ? -12.906 15.203 5.280 1.00 96.69 311 ARG A C 1
ATOM 2388 O O . ARG A 1 311 ? -12.580 15.334 4.103 1.00 96.69 311 ARG A O 1
ATOM 2395 N N . TYR A 1 312 ? -12.016 15.183 6.275 1.00 95.69 312 TYR A N 1
ATOM 2396 C CA . TYR A 1 312 ? -10.573 15.250 6.043 1.00 95.69 312 TYR A CA 1
ATOM 2397 C C . TYR A 1 312 ? -10.078 14.053 5.219 1.00 95.69 312 TYR A C 1
ATOM 2399 O O . TYR A 1 312 ? -9.357 14.247 4.240 1.00 95.69 312 TYR A O 1
ATOM 2407 N N . LEU A 1 313 ? -10.498 12.828 5.557 1.00 95.88 313 LEU A N 1
ATOM 2408 C CA . LEU A 1 313 ? -10.151 11.620 4.803 1.00 95.88 313 LEU A CA 1
ATOM 2409 C C . LEU A 1 313 ? -10.665 11.683 3.357 1.00 95.88 313 LEU A C 1
ATOM 2411 O O . LEU A 1 313 ? -9.922 11.372 2.426 1.00 95.88 313 LEU A O 1
ATOM 2415 N N . VAL A 1 314 ? -11.906 12.129 3.148 1.00 95.00 314 VAL A N 1
ATOM 2416 C CA . VAL A 1 314 ? -12.479 12.305 1.805 1.00 95.00 314 VAL A CA 1
ATOM 2417 C C . VAL A 1 314 ? -11.676 13.330 1.005 1.00 95.00 314 VAL A C 1
ATOM 2419 O O . VAL A 1 314 ? -11.289 13.035 -0.124 1.00 95.00 314 VAL A O 1
ATOM 2422 N N . ALA A 1 315 ? -11.355 14.487 1.587 1.00 94.62 315 ALA A N 1
ATOM 2423 C CA . ALA A 1 315 ? -10.643 15.561 0.897 1.00 94.62 315 ALA A CA 1
ATOM 2424 C C . ALA A 1 315 ? -9.173 15.224 0.593 1.00 94.62 315 ALA A C 1
ATOM 2426 O O . ALA A 1 315 ? -8.649 15.619 -0.447 1.00 94.62 315 ALA A O 1
ATOM 2427 N N . THR A 1 316 ? -8.496 14.504 1.492 1.00 94.75 316 THR A N 1
ATOM 2428 C CA . THR A 1 316 ? -7.037 14.316 1.417 1.00 94.75 316 THR A CA 1
ATOM 2429 C C . THR A 1 316 ? -6.605 12.905 1.020 1.00 94.75 316 THR A C 1
ATOM 2431 O O . THR A 1 316 ? -5.481 12.713 0.567 1.00 94.75 316 THR A O 1
ATOM 2434 N N . GLY A 1 317 ? -7.468 11.902 1.177 1.00 94.75 317 GLY A N 1
ATOM 2435 C CA . GLY A 1 317 ? -7.103 10.496 0.993 1.00 94.75 317 GLY A CA 1
ATOM 2436 C C . GLY A 1 317 ? -6.191 9.941 2.090 1.00 94.75 317 GLY A C 1
ATOM 2437 O O . GLY A 1 317 ? -5.736 8.805 1.987 1.00 94.75 317 GLY A O 1
ATOM 2438 N N . GLU A 1 318 ? -5.937 10.705 3.152 1.00 94.75 318 GLU A N 1
ATOM 2439 C CA . GLU A 1 318 ? -5.144 10.287 4.299 1.00 94.75 318 GLU A CA 1
ATOM 2440 C C . GLU A 1 318 ? -5.875 10.656 5.592 1.00 94.75 318 GLU A C 1
ATOM 2442 O O . GLU A 1 318 ? -6.554 11.670 5.692 1.00 94.75 318 GLU A O 1
ATOM 2447 N N . LEU A 1 319 ? -5.724 9.829 6.620 1.00 95.25 319 LEU A N 1
ATOM 2448 C CA . LEU A 1 319 ? -6.127 10.175 7.979 1.00 95.25 319 LEU A CA 1
ATOM 2449 C C . LEU A 1 319 ? -4.963 9.863 8.916 1.00 95.25 319 LEU A C 1
ATOM 2451 O O . LEU A 1 319 ? -4.285 8.849 8.730 1.00 95.25 319 LEU A O 1
ATOM 2455 N N . HIS A 1 320 ? -4.701 10.714 9.906 1.00 95.06 320 HIS A N 1
ATOM 2456 C CA . HIS A 1 320 ? -3.619 10.482 10.863 1.00 95.06 320 HIS A CA 1
ATOM 2457 C C . HIS A 1 320 ? -3.849 9.174 11.644 1.00 95.06 320 HIS A C 1
ATOM 2459 O O . HIS A 1 320 ? -4.985 8.857 11.991 1.00 95.06 320 HIS A O 1
ATOM 2465 N N . ASN A 1 321 ? -2.794 8.409 11.954 1.00 90.38 321 ASN A N 1
ATOM 2466 C CA . ASN A 1 321 ? -2.934 7.067 12.546 1.00 90.38 321 ASN A CA 1
ATOM 2467 C C . ASN A 1 321 ? -3.778 7.056 13.835 1.00 90.38 321 ASN A C 1
ATOM 2469 O O . ASN A 1 321 ? -4.676 6.232 13.989 1.00 90.38 321 ASN A O 1
ATOM 2473 N N . ASN A 1 322 ? -3.558 8.023 14.730 1.00 91.38 322 ASN A N 1
ATOM 2474 C CA . ASN A 1 322 ? -4.367 8.133 15.947 1.00 91.38 322 ASN A CA 1
ATOM 2475 C C . ASN A 1 322 ? -5.837 8.464 15.671 1.00 91.38 322 ASN A C 1
ATOM 2477 O O . ASN A 1 322 ? -6.716 7.938 16.351 1.00 91.38 322 ASN A O 1
ATOM 2481 N N . ALA A 1 323 ? -6.107 9.282 14.653 1.00 94.38 323 ALA A N 1
ATOM 2482 C CA . ALA A 1 323 ? -7.468 9.594 14.239 1.00 94.38 323 ALA A CA 1
ATOM 2483 C C . ALA A 1 323 ? -8.164 8.358 13.641 1.00 94.38 323 ALA A C 1
ATOM 2485 O O . ALA A 1 323 ? -9.331 8.123 13.940 1.00 94.38 323 ALA A O 1
ATOM 2486 N N . ARG A 1 324 ? -7.443 7.499 12.898 1.00 95.19 324 ARG A N 1
ATOM 2487 C CA . ARG A 1 324 ? -7.994 6.245 12.337 1.00 95.19 324 ARG A CA 1
ATOM 2488 C C . ARG A 1 324 ? -8.559 5.312 13.405 1.00 95.19 324 ARG A C 1
ATOM 2490 O O . ARG A 1 324 ? -9.597 4.704 13.174 1.00 95.19 324 ARG A O 1
ATOM 2497 N N . MET A 1 325 ? -7.910 5.205 14.568 1.00 92.31 325 MET A N 1
ATOM 2498 C CA . MET A 1 325 ? -8.389 4.337 15.652 1.00 92.31 325 MET A CA 1
ATOM 2499 C C . MET A 1 325 ? -9.750 4.790 16.190 1.00 92.31 325 MET A C 1
ATOM 2501 O O . MET A 1 325 ? -10.648 3.967 16.352 1.00 92.31 325 MET A O 1
ATOM 2505 N N . GLY A 1 326 ? -9.902 6.090 16.466 1.00 93.06 326 GLY A N 1
ATOM 2506 C CA . GLY A 1 326 ? -11.173 6.660 16.921 1.00 93.06 326 GLY A CA 1
ATOM 2507 C C . GLY A 1 326 ? -12.240 6.603 15.829 1.00 93.06 326 GLY A C 1
ATOM 2508 O O . GLY A 1 326 ? -13.358 6.159 16.080 1.00 93.06 326 GLY A O 1
ATOM 2509 N N . TRP A 1 327 ? -11.859 6.972 14.604 1.00 96.62 327 TRP A N 1
ATOM 2510 C CA . TRP A 1 327 ? -12.727 6.936 13.433 1.00 96.62 327 TRP A CA 1
ATOM 2511 C C . TRP A 1 327 ? -13.282 5.531 13.158 1.00 96.62 327 TRP A C 1
ATOM 2513 O O . TRP A 1 327 ? -14.494 5.375 13.032 1.00 96.62 327 TRP A O 1
ATOM 2523 N N . GLY A 1 328 ? -12.431 4.500 13.141 1.00 94.31 328 GLY A N 1
ATOM 2524 C CA . GLY A 1 328 ? -12.836 3.129 12.818 1.00 94.31 328 GLY A CA 1
ATOM 2525 C C . GLY A 1 328 ? -13.692 2.481 13.907 1.00 94.31 328 GLY A C 1
ATOM 2526 O O . GLY A 1 328 ? -14.699 1.849 13.605 1.00 94.31 328 GLY A O 1
ATOM 2527 N N . LYS A 1 329 ? -13.350 2.693 15.187 1.00 92.12 329 LYS A N 1
ATOM 2528 C CA . LYS A 1 329 ? -14.150 2.181 16.317 1.00 92.12 329 LYS A CA 1
ATOM 2529 C C . LYS A 1 329 ? -15.552 2.783 16.361 1.00 92.12 329 LYS A C 1
ATOM 2531 O O . LYS A 1 329 ? -16.494 2.114 16.774 1.00 92.12 329 LYS A O 1
ATOM 2536 N N . ALA A 1 330 ? -15.688 4.046 15.961 1.00 93.06 330 ALA A N 1
ATOM 2537 C CA . ALA A 1 330 ? -16.950 4.764 16.043 1.00 93.06 330 ALA A CA 1
ATOM 2538 C C . ALA A 1 330 ? -18.048 4.170 15.150 1.00 93.06 330 ALA A C 1
ATOM 2540 O O . ALA A 1 330 ? -19.210 4.226 15.546 1.00 93.06 330 ALA A O 1
ATOM 2541 N N . VAL A 1 331 ? -17.686 3.575 14.005 1.00 91.06 331 VAL A N 1
ATOM 2542 C CA . VAL A 1 331 ? -18.638 3.028 13.022 1.00 91.06 331 VAL A CA 1
ATOM 2543 C C . VAL A 1 331 ? -19.527 1.942 13.634 1.00 91.06 331 VAL A C 1
ATOM 2545 O O . VAL A 1 331 ? -20.731 1.943 13.401 1.00 91.06 331 VAL A O 1
ATOM 2548 N N . ALA A 1 332 ? -18.978 1.084 14.499 1.00 89.50 332 ALA A N 1
ATOM 2549 C CA . ALA A 1 332 ? -19.731 0.006 15.150 1.00 89.50 332 ALA A CA 1
ATOM 2550 C C . ALA A 1 332 ? -20.886 0.500 16.048 1.00 89.50 332 ALA A C 1
ATOM 2552 O O . ALA A 1 332 ? -21.796 -0.263 16.362 1.00 89.50 332 ALA A O 1
ATOM 2553 N N . ARG A 1 333 ? -20.870 1.778 16.457 1.00 89.69 333 ARG A N 1
ATOM 2554 C CA . ARG A 1 333 ? -21.951 2.407 17.240 1.00 89.69 333 ARG A CA 1
ATOM 2555 C C . ARG A 1 333 ? -23.165 2.773 16.383 1.00 89.69 333 ARG A C 1
ATOM 2557 O O . ARG A 1 333 ? -24.250 2.959 16.924 1.00 89.69 333 ARG A O 1
ATOM 2564 N N . TRP A 1 334 ? -22.961 2.914 15.075 1.00 93.81 334 TRP A N 1
ATOM 2565 C CA . TRP A 1 334 ? -23.950 3.412 14.117 1.00 93.81 334 TRP A CA 1
ATOM 2566 C C . TRP A 1 334 ? -24.322 2.391 13.040 1.00 93.81 334 TRP A C 1
ATOM 2568 O O . TRP A 1 334 ? -25.202 2.658 12.226 1.00 93.81 334 TRP A O 1
ATOM 2578 N N . ALA A 1 335 ? -23.656 1.238 13.018 1.00 90.31 335 ALA A N 1
ATOM 2579 C CA . ALA A 1 335 ? -24.017 0.114 12.170 1.00 90.31 335 ALA A CA 1
ATOM 2580 C C . ALA A 1 335 ? -25.181 -0.679 12.787 1.00 90.31 335 ALA A C 1
ATOM 2582 O O . ALA A 1 335 ? -25.331 -0.733 14.008 1.00 90.31 335 ALA A O 1
ATOM 2583 N N . ALA A 1 336 ? -25.998 -1.313 11.945 1.00 90.00 336 ALA A N 1
ATOM 2584 C CA . ALA A 1 336 ? -27.081 -2.186 12.404 1.00 90.00 336 ALA A CA 1
ATOM 2585 C C . ALA A 1 336 ? -26.557 -3.474 13.070 1.00 90.00 336 ALA A C 1
ATOM 2587 O O . ALA A 1 336 ? -27.230 -4.043 13.927 1.00 90.00 336 ALA A O 1
ATOM 2588 N N . SER A 1 337 ? -25.351 -3.908 12.698 1.00 88.31 337 SER A N 1
ATOM 2589 C CA . SER A 1 337 ? -24.695 -5.126 13.172 1.00 88.31 337 SER A CA 1
ATOM 2590 C C . SER A 1 337 ? -23.168 -4.973 13.193 1.00 88.31 337 SER A C 1
ATOM 2592 O O . SER A 1 337 ? -22.642 -4.024 12.610 1.00 88.31 337 SER A O 1
ATOM 2594 N N . PRO A 1 338 ? -22.436 -5.893 13.854 1.00 85.31 338 PRO A N 1
ATOM 2595 C CA . PRO A 1 338 ? -20.977 -5.970 13.756 1.00 85.31 338 PRO A CA 1
ATOM 2596 C C . PRO A 1 338 ? -20.423 -6.321 12.362 1.00 85.31 338 PRO A C 1
ATOM 2598 O O . PRO A 1 338 ? -19.286 -5.949 12.077 1.00 85.31 338 PRO A O 1
ATOM 2601 N N . GLN A 1 339 ? -21.174 -7.075 11.549 1.00 86.69 339 GLN A N 1
ATOM 2602 C CA . GLN A 1 339 ? -20.896 -7.350 10.129 1.00 86.69 339 GLN A CA 1
ATOM 2603 C C . GLN A 1 339 ? -21.091 -6.090 9.289 1.00 86.69 339 GLN A C 1
ATOM 2605 O O . GLN A 1 339 ? -20.241 -5.846 8.407 1.00 86.69 339 GLN A O 1
#